Protein AF-A0A958K4T7-F1 (afdb_monomer_lite)

Structure (mmCIF, N/CA/C/O backbone):
data_AF-A0A958K4T7-F1
#
_entry.id   AF-A0A958K4T7-F1
#
loop_
_atom_site.group_PDB
_atom_site.id
_atom_site.type_symbol
_atom_site.label_atom_id
_atom_site.label_alt_id
_atom_site.label_comp_id
_atom_site.label_asym_id
_atom_site.label_entity_id
_atom_site.label_seq_id
_atom_site.pdbx_PDB_ins_code
_atom_site.Cartn_x
_atom_site.Cartn_y
_atom_site.Cartn_z
_atom_site.occupancy
_atom_site.B_iso_or_equiv
_atom_site.auth_seq_id
_atom_site.auth_comp_id
_atom_site.auth_asym_id
_atom_site.auth_atom_id
_atom_site.pdbx_PDB_model_num
ATOM 1 N N . MET A 1 1 ? -20.860 -18.020 10.434 1.00 42.97 1 MET A N 1
ATOM 2 C CA . MET A 1 1 ? -19.925 -17.128 9.705 1.00 42.97 1 MET A CA 1
ATOM 3 C C . MET A 1 1 ? -18.515 -17.290 10.283 1.00 42.97 1 MET A C 1
ATOM 5 O O . MET A 1 1 ? -18.382 -17.854 11.359 1.00 42.97 1 MET A O 1
ATOM 9 N N . LEU A 1 2 ? -17.478 -16.955 9.506 1.00 35.16 2 LEU A N 1
ATOM 10 C CA . LEU A 1 2 ? -16.071 -17.373 9.659 1.00 35.16 2 LEU A CA 1
ATOM 11 C C . LEU A 1 2 ? -15.463 -17.104 11.052 1.00 35.16 2 LEU A C 1
ATOM 13 O O . LEU A 1 2 ? -15.375 -15.958 11.478 1.00 35.16 2 LEU A O 1
ATOM 17 N N . LYS A 1 3 ? -14.928 -18.155 11.698 1.00 32.91 3 LYS A N 1
ATOM 18 C CA . LYS A 1 3 ? -13.953 -18.069 12.804 1.00 32.91 3 LYS A CA 1
ATOM 19 C C . LYS A 1 3 ? -12.702 -17.319 12.315 1.00 32.91 3 LYS A C 1
ATOM 21 O O . LYS A 1 3 ? -11.750 -17.929 11.841 1.00 32.91 3 LYS A O 1
ATOM 26 N N . SER A 1 4 ? -12.713 -15.991 12.388 1.00 36.44 4 SER A N 1
ATOM 27 C CA . SER A 1 4 ? -11.708 -15.112 11.777 1.00 36.44 4 SER A CA 1
ATOM 28 C C . SER A 1 4 ? -10.789 -14.446 12.806 1.00 36.44 4 SER A C 1
ATOM 30 O O . SER A 1 4 ? -10.127 -13.464 12.502 1.00 36.44 4 SER A O 1
ATOM 32 N N . ALA A 1 5 ? -10.639 -14.963 14.027 1.00 40.41 5 ALA A N 1
ATOM 33 C CA . ALA A 1 5 ? -9.676 -14.391 14.984 1.00 40.41 5 ALA A CA 1
ATOM 34 C C . ALA A 1 5 ? -8.199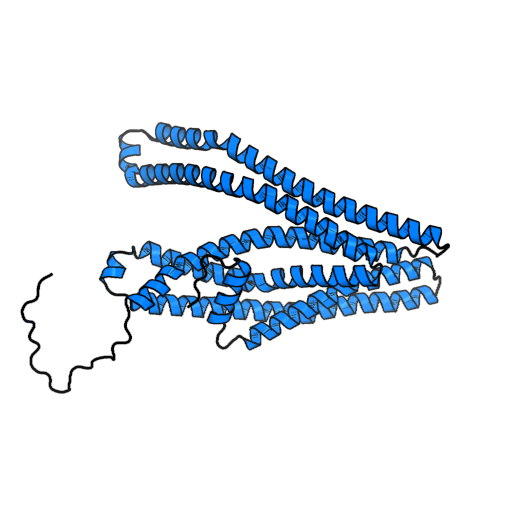 -14.448 14.499 1.00 40.41 5 ALA A C 1
ATOM 36 O O . ALA A 1 5 ? -7.327 -13.857 15.124 1.00 40.41 5 ALA A O 1
ATOM 37 N N . LYS A 1 6 ? -7.908 -15.127 13.372 1.00 49.69 6 LYS A N 1
ATOM 38 C CA . LYS A 1 6 ? -6.560 -15.287 12.787 1.00 49.69 6 LYS A CA 1
ATOM 39 C C . LYS A 1 6 ? -6.405 -14.837 11.321 1.00 49.69 6 LYS A C 1
ATOM 41 O O . LYS A 1 6 ? -5.368 -15.095 10.721 1.00 49.69 6 LYS A O 1
ATOM 46 N N . SER A 1 7 ? -7.407 -14.202 10.710 1.00 58.84 7 SER A N 1
ATOM 47 C CA . SER A 1 7 ? -7.283 -13.720 9.321 1.00 58.84 7 SER A CA 1
ATOM 48 C C . SER A 1 7 ? -6.456 -12.434 9.251 1.00 58.84 7 SER A C 1
ATOM 50 O O . SER A 1 7 ? -6.734 -11.493 9.996 1.00 58.84 7 SER A O 1
ATOM 52 N N . ASN A 1 8 ? -5.516 -12.365 8.297 1.00 83.94 8 ASN A N 1
ATOM 53 C CA . ASN A 1 8 ? -4.811 -11.138 7.901 1.00 83.94 8 ASN A CA 1
ATOM 54 C C . ASN A 1 8 ? -5.816 -9.980 7.713 1.00 83.94 8 ASN A C 1
ATOM 56 O O . ASN A 1 8 ? -6.899 -10.191 7.157 1.00 83.94 8 ASN A O 1
ATOM 60 N N . ALA A 1 9 ? -5.469 -8.777 8.187 1.00 87.81 9 ALA A N 1
ATOM 61 C CA . ALA A 1 9 ? -6.332 -7.595 8.161 1.00 87.81 9 ALA A CA 1
ATOM 62 C C . ALA A 1 9 ? -6.848 -7.256 6.753 1.00 87.81 9 ALA A C 1
ATOM 64 O O . ALA A 1 9 ? -8.035 -6.983 6.593 1.00 87.81 9 ALA A O 1
ATOM 65 N N . ILE A 1 10 ? -5.989 -7.348 5.730 1.00 89.56 10 ILE A N 1
ATOM 66 C CA . ILE A 1 10 ? -6.362 -7.069 4.334 1.00 89.56 10 ILE A CA 1
ATOM 67 C C . ILE A 1 10 ? -7.423 -8.065 3.862 1.00 89.56 10 ILE A C 1
ATOM 69 O O . ILE A 1 10 ? -8.454 -7.676 3.320 1.00 89.56 10 ILE A O 1
ATOM 73 N N . VAL A 1 11 ? -7.186 -9.357 4.107 1.00 91.69 11 VAL A N 1
ATOM 74 C CA . VAL A 1 11 ? -8.100 -10.433 3.700 1.00 91.69 11 VAL A CA 1
ATOM 75 C C . VAL A 1 11 ? -9.434 -10.288 4.425 1.00 91.69 11 VAL A C 1
ATOM 77 O O . VAL A 1 11 ? -10.488 -10.418 3.810 1.00 91.69 11 VAL A O 1
ATOM 80 N N . HIS A 1 12 ? -9.400 -9.952 5.715 1.00 92.94 12 HIS A N 1
ATOM 81 C CA . HIS A 1 12 ? -10.606 -9.738 6.500 1.00 92.94 12 HIS A CA 1
ATOM 82 C C . HIS A 1 12 ? -11.449 -8.578 5.960 1.00 92.94 12 HIS A C 1
ATOM 84 O O . HIS A 1 12 ? -12.629 -8.765 5.666 1.00 92.94 12 HIS A O 1
ATOM 90 N N . LEU A 1 13 ? -10.835 -7.411 5.755 1.00 95.25 13 LEU A N 1
ATOM 91 C CA . LEU A 1 13 ? -11.506 -6.245 5.183 1.00 95.25 13 LEU A CA 1
ATOM 92 C C . LEU A 1 13 ? -12.062 -6.540 3.786 1.00 95.25 13 LEU A C 1
ATOM 94 O O . LEU A 1 13 ? -13.204 -6.188 3.503 1.00 95.25 13 LEU A O 1
ATOM 98 N N . ALA A 1 14 ? -11.307 -7.241 2.936 1.00 94.88 14 ALA A N 1
ATOM 99 C CA . ALA A 1 14 ? -11.766 -7.631 1.605 1.00 94.88 14 ALA A CA 1
ATOM 100 C C . ALA A 1 14 ? -12.988 -8.565 1.662 1.00 94.88 14 ALA A C 1
ATOM 102 O O . ALA A 1 14 ? -13.939 -8.382 0.902 1.00 94.88 14 ALA A O 1
ATOM 103 N N . MET A 1 15 ? -13.006 -9.531 2.588 1.00 95.38 15 MET A N 1
ATOM 104 C CA . MET A 1 15 ? -14.152 -10.424 2.792 1.00 95.38 15 MET A CA 1
ATOM 105 C C . MET A 1 15 ? -15.391 -9.667 3.285 1.00 95.38 15 MET A C 1
ATOM 107 O O . MET A 1 15 ? -16.485 -9.871 2.756 1.00 95.38 15 MET A O 1
ATOM 111 N N . VAL A 1 16 ? -15.234 -8.776 4.269 1.00 95.69 16 VAL A N 1
ATOM 112 C CA . VAL A 1 16 ? -16.337 -7.951 4.790 1.00 95.69 16 VAL A CA 1
ATOM 113 C C . VAL A 1 16 ? -16.877 -7.027 3.694 1.00 95.69 16 VAL A C 1
ATOM 115 O O . VAL A 1 16 ? -18.088 -7.003 3.461 1.00 95.69 16 VAL A O 1
ATOM 118 N N . MET A 1 17 ? -15.991 -6.355 2.952 1.00 97.00 17 MET A N 1
ATOM 119 C CA . MET A 1 17 ? -16.346 -5.538 1.789 1.00 97.00 17 MET A CA 1
ATOM 120 C C . MET A 1 17 ? -17.153 -6.348 0.773 1.00 97.00 17 MET A C 1
ATOM 122 O O . MET A 1 17 ? -18.247 -5.943 0.389 1.00 97.00 17 MET A O 1
ATOM 126 N N . TRP A 1 18 ? -16.669 -7.531 0.386 1.00 97.31 18 TRP A N 1
ATOM 127 C CA . TRP A 1 18 ? -17.323 -8.385 -0.608 1.00 97.31 18 TRP A CA 1
ATOM 128 C C . TRP A 1 18 ? -18.715 -8.869 -0.180 1.00 97.31 18 TRP A C 1
ATOM 130 O O . TRP A 1 18 ? -19.622 -9.035 -1.012 1.00 97.31 18 TRP A O 1
ATOM 140 N N . ASN A 1 19 ? -18.901 -9.108 1.118 1.00 95.81 19 ASN A N 1
ATOM 141 C CA . ASN A 1 19 ? -20.187 -9.488 1.691 1.00 95.81 19 ASN A CA 1
ATOM 142 C C . ASN A 1 19 ? -21.189 -8.331 1.627 1.00 95.81 19 ASN A C 1
ATOM 144 O O . ASN A 1 19 ? -22.297 -8.521 1.120 1.00 95.81 19 ASN A O 1
ATOM 148 N N . TYR A 1 20 ? -20.789 -7.129 2.048 1.00 97.56 20 TYR A N 1
ATOM 149 C CA . TYR A 1 20 ? -21.656 -5.946 2.027 1.00 97.56 20 TYR A CA 1
ATOM 150 C C . TYR A 1 20 ? -21.804 -5.300 0.643 1.00 97.56 20 TYR A C 1
ATOM 152 O O . TYR A 1 20 ? -22.777 -4.593 0.399 1.00 97.56 20 TYR A O 1
ATOM 160 N N . ALA A 1 21 ? -20.926 -5.612 -0.311 1.00 96.94 21 ALA A N 1
ATOM 161 C CA . ALA A 1 21 ? -21.049 -5.211 -1.711 1.00 96.94 21 ALA A CA 1
ATOM 162 C C . ALA A 1 21 ? -22.086 -6.041 -2.498 1.00 96.94 21 ALA A C 1
ATOM 164 O O . ALA A 1 21 ? -22.117 -5.987 -3.732 1.00 96.94 21 ALA A O 1
ATOM 165 N N . LYS A 1 22 ? -22.939 -6.841 -1.836 1.00 93.75 22 LYS A N 1
ATOM 166 C CA . LYS A 1 22 ? -24.011 -7.608 -2.493 1.00 93.75 22 LYS A CA 1
ATOM 167 C C . LYS A 1 22 ? -24.887 -6.665 -3.336 1.00 93.75 22 LYS A C 1
ATOM 169 O O . LYS A 1 22 ? -25.346 -5.634 -2.862 1.00 93.75 22 LYS A O 1
ATOM 174 N N . GLY A 1 23 ? -25.078 -7.008 -4.611 1.00 94.06 23 GLY A N 1
ATOM 175 C CA . GLY A 1 23 ? -25.730 -6.145 -5.610 1.00 94.06 23 GLY A CA 1
ATOM 176 C C . GLY A 1 23 ? -24.773 -5.261 -6.427 1.00 94.06 23 GLY A C 1
ATOM 177 O O . GLY A 1 23 ? -25.125 -4.876 -7.534 1.00 94.06 23 GLY A O 1
ATOM 178 N N . TYR A 1 24 ? -23.542 -5.027 -5.956 1.00 95.44 24 TYR A N 1
ATOM 179 C CA . TYR A 1 24 ? -22.518 -4.198 -6.623 1.00 95.44 24 TYR A CA 1
ATOM 180 C C . TYR A 1 24 ? -21.204 -4.941 -6.906 1.00 95.44 24 TYR A C 1
ATOM 182 O O . TYR A 1 24 ? -20.248 -4.346 -7.392 1.00 95.44 24 TYR A O 1
ATOM 190 N N . ARG A 1 25 ? -21.145 -6.259 -6.672 1.00 96.44 25 ARG A N 1
ATOM 191 C CA . ARG A 1 25 ? -19.948 -7.092 -6.923 1.00 96.44 25 ARG A CA 1
ATOM 192 C C . ARG A 1 25 ? -19.423 -7.005 -8.357 1.00 96.44 25 ARG A C 1
ATOM 194 O O . ARG A 1 25 ? -18.220 -7.052 -8.567 1.00 96.44 25 ARG A O 1
ATOM 201 N N . ARG A 1 26 ? -20.307 -6.841 -9.348 1.00 97.19 26 ARG A N 1
ATOM 202 C CA . ARG A 1 26 ? -19.881 -6.613 -10.740 1.00 97.19 26 ARG A CA 1
ATOM 203 C C . ARG A 1 26 ? -19.122 -5.295 -10.875 1.00 97.19 26 ARG A C 1
ATOM 205 O O . ARG A 1 26 ? -18.058 -5.276 -11.475 1.00 97.19 26 ARG A O 1
ATOM 212 N N . THR A 1 27 ? -19.623 -4.225 -10.259 1.00 97.56 27 THR A N 1
ATOM 213 C CA . THR A 1 27 ? -18.934 -2.931 -10.200 1.00 97.56 27 THR A CA 1
ATOM 214 C C . THR A 1 27 ? -17.584 -3.046 -9.500 1.00 97.56 27 THR A C 1
ATOM 216 O O . THR A 1 27 ? -16.632 -2.429 -9.962 1.00 97.56 27 THR A O 1
ATOM 219 N N . VAL A 1 28 ? -17.484 -3.883 -8.454 1.00 97.62 28 VAL A N 1
ATOM 220 C CA . VAL A 1 28 ? -16.203 -4.192 -7.797 1.00 97.62 28 VAL A CA 1
ATOM 221 C C . VAL A 1 28 ? -15.192 -4.742 -8.793 1.00 97.62 28 VAL A C 1
ATOM 223 O O . VAL A 1 28 ? -14.114 -4.185 -8.954 1.00 97.62 28 VAL A O 1
ATOM 226 N N . VAL A 1 29 ? -15.562 -5.803 -9.511 1.00 97.69 29 VAL A N 1
ATOM 227 C CA . VAL A 1 29 ? -14.679 -6.420 -10.509 1.00 97.69 29 VAL A CA 1
ATOM 228 C C . VAL A 1 29 ? -14.298 -5.420 -11.604 1.00 97.69 29 VAL A C 1
ATOM 230 O O . VAL A 1 29 ? -13.130 -5.342 -11.968 1.00 97.69 29 VAL A O 1
ATOM 233 N N . VAL A 1 30 ? -15.250 -4.621 -12.094 1.00 98.19 30 VAL A N 1
ATOM 234 C CA . VAL A 1 30 ? -14.990 -3.622 -13.141 1.00 98.19 30 VAL A CA 1
ATOM 235 C C . VAL A 1 30 ? -13.976 -2.577 -12.681 1.00 98.19 30 VAL A C 1
ATOM 237 O O . VAL A 1 30 ? -13.002 -2.354 -13.395 1.00 98.19 30 VAL A O 1
ATOM 240 N N . TYR A 1 31 ? -14.150 -1.960 -11.506 1.00 97.81 31 TYR A N 1
ATOM 241 C CA . TYR A 1 31 ? -13.182 -0.954 -11.060 1.00 97.81 31 TYR A CA 1
ATOM 242 C C . TYR A 1 31 ? -11.811 -1.583 -10.786 1.00 97.81 31 TYR A C 1
ATOM 244 O O . TYR A 1 31 ? -10.799 -0.979 -11.112 1.00 97.81 31 TYR A O 1
ATOM 252 N N . VAL A 1 32 ? -11.749 -2.814 -10.263 1.00 97.94 32 VAL A N 1
ATOM 253 C CA . VAL A 1 32 ? -10.471 -3.514 -10.045 1.00 97.94 32 VAL A CA 1
ATOM 254 C C . VAL A 1 32 ? -9.737 -3.737 -11.369 1.00 97.94 32 VAL A C 1
ATOM 256 O O . VAL A 1 32 ? -8.542 -3.469 -11.456 1.00 97.94 32 VAL A O 1
ATOM 259 N N . LEU A 1 33 ? -10.437 -4.185 -12.414 1.00 98.31 33 LEU A N 1
ATOM 260 C CA . LEU A 1 33 ? -9.837 -4.393 -13.734 1.00 98.31 33 LEU A CA 1
ATOM 261 C C . LEU A 1 33 ? -9.360 -3.079 -14.364 1.00 98.31 33 LEU A C 1
ATOM 263 O O . LEU A 1 33 ? -8.262 -3.035 -14.914 1.00 98.31 33 LEU A O 1
ATOM 267 N N . LEU A 1 34 ? -10.147 -2.006 -14.245 1.00 98.44 34 LEU A N 1
ATOM 268 C CA . LEU A 1 34 ? -9.749 -0.674 -14.705 1.00 98.44 34 LEU A CA 1
ATOM 269 C C . LEU A 1 34 ? -8.523 -0.155 -13.940 1.00 98.44 34 LEU A C 1
ATOM 271 O O . LEU A 1 34 ? -7.596 0.360 -14.560 1.00 98.44 34 LEU A O 1
ATOM 275 N N . ALA A 1 35 ? -8.478 -0.341 -12.618 1.00 98.19 35 ALA A N 1
ATOM 276 C CA . ALA A 1 35 ? -7.335 0.024 -11.785 1.00 98.19 35 ALA A CA 1
ATOM 277 C C . ALA A 1 35 ? -6.060 -0.719 -12.204 1.00 98.19 35 ALA A C 1
ATOM 279 O O . ALA A 1 35 ? -5.022 -0.089 -12.393 1.00 98.19 35 ALA A O 1
ATOM 280 N N . ILE A 1 36 ? -6.141 -2.041 -12.389 1.00 98.50 36 ILE A N 1
ATOM 281 C CA . ILE A 1 36 ? -5.012 -2.857 -12.859 1.00 98.50 36 ILE A CA 1
ATOM 282 C C . ILE A 1 36 ? -4.554 -2.371 -14.237 1.00 98.50 36 ILE A C 1
ATOM 284 O O . ILE A 1 36 ? -3.365 -2.138 -14.432 1.00 98.50 36 ILE A O 1
ATOM 288 N N . GLY A 1 37 ? -5.489 -2.167 -15.170 1.00 98.31 37 GLY A N 1
ATOM 289 C CA . GLY A 1 37 ? -5.186 -1.671 -16.512 1.00 98.31 37 GLY A CA 1
ATOM 290 C C . GLY A 1 37 ? -4.499 -0.304 -16.501 1.00 98.31 37 GLY A C 1
ATOM 291 O O . GLY A 1 37 ? -3.525 -0.111 -17.226 1.00 98.31 37 GLY A O 1
ATOM 292 N N . ALA A 1 38 ? -4.946 0.615 -15.639 1.00 98.44 38 ALA A N 1
ATOM 293 C CA . ALA A 1 38 ? -4.307 1.914 -15.460 1.00 98.44 38 ALA A CA 1
ATOM 294 C C . ALA A 1 38 ? -2.850 1.751 -15.001 1.00 98.44 38 ALA A C 1
ATOM 296 O O . ALA A 1 38 ? -1.940 2.267 -15.641 1.00 98.44 38 ALA A O 1
ATOM 297 N N . VAL A 1 39 ? -2.603 0.968 -13.947 1.00 97.81 39 VAL A N 1
ATOM 298 C CA . VAL A 1 39 ? -1.244 0.737 -13.422 1.00 97.81 39 VAL A CA 1
ATOM 299 C C . VAL A 1 39 ? -0.349 0.070 -14.471 1.00 97.81 39 VAL A C 1
ATOM 301 O O . VAL A 1 39 ? 0.818 0.427 -14.605 1.00 97.81 39 VAL A O 1
ATOM 304 N N . CYS A 1 40 ? -0.884 -0.872 -15.252 1.00 98.12 40 CYS A N 1
ATOM 305 C CA . CYS A 1 40 ? -0.157 -1.487 -16.360 1.00 98.12 40 CYS A CA 1
ATOM 306 C C . CYS A 1 40 ? 0.213 -0.476 -17.454 1.00 98.12 40 CYS A C 1
ATOM 308 O O . CYS A 1 40 ? 1.314 -0.563 -17.990 1.00 98.12 40 CYS A O 1
ATOM 310 N N . ALA A 1 41 ? -0.662 0.486 -17.768 1.00 98.00 41 ALA A N 1
ATOM 311 C CA . ALA A 1 41 ? -0.334 1.570 -18.691 1.00 98.00 41 ALA A CA 1
ATOM 312 C C . ALA A 1 41 ? 0.804 2.445 -18.134 1.00 98.00 41 ALA A C 1
ATOM 314 O O . ALA A 1 41 ? 1.796 2.661 -18.825 1.00 98.00 41 ALA A O 1
ATOM 315 N N . ASP A 1 42 ? 0.720 2.868 -16.869 1.00 97.25 42 ASP A N 1
ATOM 316 C CA . ASP A 1 42 ? 1.766 3.671 -16.212 1.00 97.25 42 ASP A CA 1
ATOM 317 C C . ASP A 1 42 ? 3.132 2.957 -16.198 1.00 97.25 42 ASP A C 1
ATOM 319 O O . ASP A 1 42 ? 4.172 3.551 -16.492 1.00 97.25 42 ASP A O 1
ATOM 323 N N . LEU A 1 43 ? 3.134 1.637 -15.978 1.00 97.56 43 LEU A N 1
ATOM 324 C CA . LEU A 1 43 ? 4.340 0.807 -16.029 1.00 97.56 43 LEU A CA 1
ATOM 325 C C . LEU A 1 43 ? 5.016 0.773 -17.404 1.00 97.56 43 LEU A C 1
ATOM 327 O O . LEU A 1 43 ? 6.185 0.400 -17.468 1.00 97.56 43 LEU A O 1
ATOM 331 N N . CYS A 1 44 ? 4.346 1.161 -18.489 1.00 97.62 44 CYS A N 1
ATOM 332 C CA . CYS A 1 44 ? 4.957 1.252 -19.815 1.00 97.62 44 CYS A CA 1
ATOM 333 C C . CYS A 1 44 ? 5.754 2.551 -20.021 1.00 97.62 44 CYS A C 1
ATOM 335 O O . CYS A 1 44 ? 6.622 2.594 -20.895 1.00 97.62 44 CYS A O 1
ATOM 337 N N . LEU A 1 45 ? 5.507 3.606 -19.232 1.00 97.62 45 LEU A N 1
ATOM 338 C CA . LEU A 1 45 ? 6.163 4.908 -19.409 1.00 97.62 45 LEU A CA 1
ATOM 339 C C . LEU A 1 45 ? 7.700 4.846 -19.296 1.00 97.62 45 LEU A C 1
ATOM 341 O O . LEU A 1 45 ? 8.364 5.432 -20.157 1.00 97.62 45 LEU A O 1
ATOM 345 N N . PRO A 1 46 ? 8.304 4.120 -18.328 1.00 97.75 46 PRO A N 1
ATOM 346 C CA . PRO A 1 46 ? 9.758 3.977 -18.258 1.00 97.75 46 PRO A CA 1
ATOM 347 C C . PRO A 1 46 ? 10.377 3.386 -19.529 1.00 97.75 46 PRO A C 1
ATOM 349 O O . PRO A 1 46 ? 11.439 3.842 -19.939 1.00 97.75 46 PRO A O 1
ATOM 352 N N . LEU A 1 47 ? 9.703 2.434 -20.189 1.00 97.06 47 LEU A N 1
ATOM 353 C CA . LEU A 1 47 ? 10.183 1.829 -21.440 1.00 97.06 47 LEU A CA 1
ATOM 354 C C . LEU A 1 47 ? 10.196 2.837 -22.587 1.00 97.06 47 LEU A C 1
ATOM 356 O O . LEU A 1 47 ? 11.115 2.832 -23.403 1.00 97.06 47 LEU A O 1
ATOM 360 N N . VAL A 1 48 ? 9.180 3.701 -22.664 1.00 97.94 48 VAL A N 1
ATOM 361 C CA . VAL A 1 48 ? 9.109 4.745 -23.694 1.00 97.94 48 VAL A CA 1
ATOM 362 C C . VAL A 1 48 ? 10.216 5.772 -23.492 1.00 97.94 48 VAL A C 1
ATOM 364 O O . VAL A 1 48 ? 10.903 6.117 -24.453 1.00 97.94 48 VAL A O 1
ATOM 367 N N . ILE A 1 49 ? 10.444 6.204 -22.249 1.00 98.06 49 ILE A N 1
ATOM 368 C CA . ILE A 1 49 ? 11.541 7.124 -21.924 1.00 98.06 49 ILE A CA 1
ATOM 369 C C . ILE A 1 49 ? 12.896 6.463 -22.209 1.00 98.06 49 ILE A C 1
ATOM 371 O O . ILE A 1 49 ? 13.743 7.082 -22.846 1.00 98.06 49 ILE A O 1
ATOM 375 N N . GLY A 1 50 ? 13.087 5.194 -21.835 1.00 97.75 50 GLY A N 1
ATOM 376 C CA . GLY A 1 50 ? 14.299 4.444 -22.163 1.00 97.75 50 GLY A CA 1
ATOM 377 C C . GLY A 1 50 ? 14.565 4.405 -23.670 1.00 97.75 50 GLY A C 1
ATOM 378 O O . GLY A 1 50 ? 15.645 4.771 -24.129 1.00 97.75 50 GLY A O 1
ATOM 379 N N . LYS A 1 51 ? 13.553 4.074 -24.479 1.00 97.50 51 LYS A N 1
ATOM 380 C CA . LYS A 1 51 ? 13.675 4.102 -25.947 1.00 97.50 51 LYS A CA 1
ATOM 381 C C . LYS A 1 51 ? 13.988 5.494 -26.493 1.00 97.50 51 LYS A C 1
ATOM 383 O O . LYS A 1 51 ? 14.744 5.607 -27.456 1.00 97.50 51 LYS A O 1
ATOM 388 N N . LEU A 1 52 ? 13.430 6.545 -25.893 1.00 97.81 52 LEU A N 1
ATOM 389 C CA . LEU A 1 52 ? 13.711 7.926 -26.288 1.00 97.81 52 LEU A CA 1
ATOM 390 C C . LEU A 1 52 ? 15.171 8.287 -26.008 1.00 97.81 52 LEU A C 1
ATOM 392 O O . LEU A 1 52 ? 15.833 8.867 -26.863 1.00 97.81 52 LEU A O 1
ATOM 396 N N . MET A 1 53 ? 15.698 7.882 -24.854 1.00 97.88 53 MET A N 1
ATOM 397 C CA . MET A 1 53 ? 17.103 8.083 -24.495 1.00 97.88 53 MET A CA 1
ATOM 398 C C . MET A 1 53 ? 18.038 7.339 -25.456 1.00 97.88 53 MET A C 1
ATOM 400 O O . MET A 1 53 ? 19.019 7.920 -25.918 1.00 97.88 53 MET A O 1
ATOM 404 N N . ASN A 1 54 ? 17.696 6.107 -25.844 1.00 97.00 54 ASN A N 1
ATOM 405 C CA . ASN A 1 54 ? 18.454 5.349 -26.846 1.00 97.00 54 ASN A CA 1
ATOM 406 C C . ASN A 1 54 ? 18.433 6.022 -28.226 1.00 97.00 54 ASN A C 1
ATOM 408 O O . ASN A 1 54 ? 19.463 6.079 -28.902 1.00 97.00 54 ASN A O 1
ATOM 412 N N . ALA A 1 55 ? 17.284 6.569 -28.640 1.00 96.56 55 ALA A N 1
ATOM 413 C CA . ALA A 1 55 ? 17.166 7.315 -29.891 1.00 96.56 55 ALA A CA 1
ATOM 414 C C . ALA A 1 55 ? 18.055 8.567 -29.873 1.00 96.56 55 ALA A C 1
ATOM 416 O O . ALA A 1 55 ? 18.804 8.799 -30.817 1.00 96.56 55 ALA A O 1
ATOM 417 N N . VAL A 1 56 ? 18.041 9.334 -28.777 1.00 96.44 56 VAL A N 1
ATOM 418 C CA . VAL A 1 56 ? 18.909 10.511 -28.599 1.00 96.44 56 VAL A CA 1
ATOM 419 C C . VAL A 1 56 ? 20.390 10.126 -28.620 1.00 96.44 56 VAL A C 1
ATOM 421 O O . VAL A 1 56 ? 21.204 10.843 -29.200 1.00 96.44 56 VAL A O 1
ATOM 424 N N . GLN A 1 57 ? 20.759 8.984 -28.036 1.00 96.31 57 GLN A N 1
ATOM 425 C CA . GLN A 1 57 ? 22.139 8.500 -28.046 1.00 96.31 57 GLN A CA 1
ATOM 426 C C . GLN A 1 57 ? 22.609 8.158 -29.470 1.00 96.31 57 GLN A C 1
ATOM 428 O O . GLN A 1 57 ? 23.671 8.629 -29.886 1.00 96.31 57 GLN A O 1
ATOM 433 N N . SER A 1 58 ? 21.807 7.405 -30.228 1.00 95.44 58 SER A N 1
ATOM 434 C CA . SER A 1 58 ? 22.219 6.752 -31.483 1.00 95.44 58 SER A CA 1
ATOM 435 C C . SER A 1 58 ? 21.862 7.498 -32.777 1.00 95.44 58 SER A C 1
ATOM 437 O O . SER A 1 58 ? 22.555 7.330 -33.777 1.00 95.44 58 SER A O 1
ATOM 439 N N . LEU A 1 59 ? 20.821 8.337 -32.787 1.00 96.56 59 LEU A N 1
ATOM 440 C CA . LEU A 1 59 ? 20.305 8.987 -33.998 1.00 96.56 59 LEU A CA 1
ATOM 441 C C . LEU A 1 59 ? 20.588 10.489 -34.028 1.00 96.56 59 LEU A C 1
ATOM 443 O O . LEU A 1 59 ? 20.751 11.136 -32.994 1.00 96.56 59 LEU A O 1
ATOM 447 N N . ARG A 1 60 ? 20.610 11.078 -35.228 1.00 97.25 60 ARG A N 1
ATOM 448 C CA . ARG A 1 60 ? 20.782 12.524 -35.456 1.00 97.25 60 ARG A CA 1
ATOM 449 C C . ARG A 1 60 ? 19.829 13.014 -36.554 1.00 97.25 60 ARG A C 1
ATOM 451 O O . ARG A 1 60 ? 19.314 12.214 -37.332 1.00 97.25 60 ARG A O 1
ATOM 458 N N . GLY A 1 61 ? 19.608 14.329 -36.619 1.00 96.44 61 GLY A N 1
ATOM 459 C CA . GLY A 1 61 ? 18.829 14.973 -37.684 1.00 96.44 61 GLY A CA 1
ATOM 460 C C . GLY A 1 61 ? 17.363 14.527 -37.747 1.00 96.44 61 GLY A C 1
ATOM 461 O O . GLY A 1 61 ? 16.724 14.301 -36.719 1.00 96.44 61 GLY A O 1
ATOM 462 N N . GLU A 1 62 ? 16.829 14.400 -38.961 1.00 97.12 62 GLU A N 1
ATOM 463 C CA . GLU A 1 62 ? 15.419 14.074 -39.217 1.00 97.12 62 GLU A CA 1
ATOM 464 C C . GLU A 1 62 ? 14.996 12.707 -38.654 1.00 97.12 62 GLU A C 1
ATOM 466 O O . GLU A 1 62 ? 13.901 12.578 -38.102 1.00 97.12 62 GLU A O 1
ATOM 471 N N . ALA A 1 63 ? 15.879 11.703 -38.710 1.00 96.88 63 ALA A N 1
ATOM 472 C CA . ALA A 1 63 ? 15.613 10.374 -38.157 1.00 96.88 63 ALA A CA 1
ATOM 473 C C . ALA A 1 63 ? 15.362 10.428 -36.640 1.00 96.88 63 ALA A C 1
ATOM 475 O O . ALA A 1 63 ? 14.407 9.828 -36.142 1.00 96.88 63 ALA A O 1
ATOM 476 N N . LEU A 1 64 ? 16.171 11.211 -35.914 1.00 97.69 64 LEU A N 1
ATOM 477 C CA . LEU A 1 64 ? 15.965 11.455 -34.487 1.00 97.69 64 LEU A CA 1
ATOM 478 C C . LEU A 1 64 ? 14.633 12.168 -34.236 1.00 97.69 64 LEU A C 1
ATOM 480 O O . LEU A 1 64 ? 13.862 11.716 -33.396 1.00 97.69 64 LEU A O 1
ATOM 484 N N . MET A 1 65 ? 14.356 13.264 -34.951 1.00 98.06 65 MET A N 1
ATOM 485 C CA . MET A 1 65 ? 13.127 14.042 -34.747 1.00 98.06 65 MET A CA 1
ATOM 486 C C . MET A 1 65 ? 11.872 13.200 -35.003 1.00 98.06 65 MET A C 1
ATOM 488 O O . MET A 1 65 ? 10.921 13.263 -34.227 1.00 98.06 65 MET A O 1
ATOM 492 N N . THR A 1 66 ? 11.896 12.355 -36.035 1.00 98.00 66 THR A N 1
ATOM 493 C CA . THR A 1 66 ? 10.781 11.466 -36.381 1.00 98.00 66 THR A CA 1
ATOM 494 C C . THR A 1 66 ? 10.538 10.423 -35.291 1.00 98.00 66 THR A C 1
ATOM 496 O O . THR A 1 66 ? 9.412 10.274 -34.816 1.00 98.00 66 THR A O 1
ATOM 499 N N . GLN A 1 67 ? 11.580 9.714 -34.843 1.00 97.56 67 GLN A N 1
ATOM 500 C CA . GLN A 1 67 ? 11.423 8.713 -33.786 1.00 97.56 67 GLN A CA 1
ATOM 501 C C . GLN A 1 67 ? 11.048 9.351 -32.442 1.00 97.56 67 GLN A C 1
ATOM 503 O O . GLN A 1 67 ? 10.187 8.828 -31.733 1.00 97.56 67 GLN A O 1
ATOM 508 N N . ALA A 1 68 ? 11.650 10.493 -32.104 1.00 97.75 68 ALA A N 1
ATOM 509 C CA . ALA A 1 68 ? 11.319 11.241 -30.898 1.00 97.75 68 ALA A CA 1
ATOM 510 C C . ALA A 1 68 ? 9.853 11.693 -30.904 1.00 97.75 68 ALA A C 1
ATOM 512 O O . ALA A 1 68 ? 9.177 11.536 -29.892 1.00 97.75 68 ALA A O 1
ATOM 513 N N . PHE A 1 69 ? 9.331 12.171 -32.040 1.00 98.19 69 PHE A N 1
ATOM 514 C CA . PHE A 1 69 ? 7.923 12.547 -32.174 1.00 98.19 69 PHE A CA 1
ATOM 515 C C . PHE A 1 69 ? 6.985 11.384 -31.830 1.00 98.19 69 PHE A C 1
ATOM 517 O O . PHE A 1 69 ? 6.104 11.538 -30.984 1.00 98.19 69 PHE A O 1
ATOM 524 N N . TRP A 1 70 ? 7.204 10.201 -32.414 1.00 98.44 70 TRP A N 1
ATOM 525 C CA . TRP A 1 70 ? 6.366 9.029 -32.140 1.00 98.44 70 TRP A CA 1
ATOM 526 C C . TRP A 1 70 ? 6.480 8.533 -30.696 1.00 98.44 70 TRP A C 1
ATOM 528 O O . TRP A 1 70 ? 5.478 8.121 -30.117 1.00 98.44 70 TRP A O 1
ATOM 538 N N . LEU A 1 71 ? 7.667 8.599 -30.087 1.00 98.25 71 LEU A N 1
ATOM 539 C CA . LEU A 1 71 ? 7.856 8.225 -28.682 1.00 98.25 71 LEU A CA 1
ATOM 540 C C . LEU A 1 71 ? 7.210 9.233 -27.724 1.00 98.25 71 LEU A C 1
ATOM 542 O O . LEU A 1 71 ? 6.570 8.823 -26.759 1.00 98.25 71 LEU A O 1
ATOM 546 N N . CYS A 1 72 ? 7.301 10.533 -28.006 1.00 98.12 72 CYS A N 1
ATOM 547 C CA . CYS A 1 72 ? 6.588 11.566 -27.253 1.00 98.12 72 CYS A CA 1
ATOM 548 C C . CYS A 1 72 ? 5.069 11.410 -27.393 1.00 98.12 72 CYS A C 1
ATOM 550 O O . CYS A 1 72 ? 4.345 11.497 -26.402 1.00 98.12 72 CYS A O 1
ATOM 552 N N . LEU A 1 73 ? 4.577 11.114 -28.600 1.00 98.38 73 LEU A N 1
ATOM 553 C CA . LEU A 1 73 ? 3.163 10.833 -28.828 1.00 98.38 73 LEU A CA 1
ATOM 554 C C . LEU A 1 73 ? 2.715 9.573 -28.074 1.00 98.38 73 LEU A C 1
ATOM 556 O O . LEU A 1 73 ? 1.656 9.583 -27.451 1.00 98.38 73 LEU A O 1
ATOM 560 N N . ALA A 1 74 ? 3.530 8.515 -28.069 1.00 98.44 74 ALA A N 1
ATOM 561 C CA . ALA A 1 74 ? 3.267 7.310 -27.288 1.00 98.44 74 ALA A CA 1
ATOM 562 C C . ALA A 1 74 ? 3.251 7.597 -25.779 1.00 98.44 74 ALA A C 1
ATOM 564 O O . ALA A 1 74 ? 2.370 7.103 -25.083 1.00 98.44 74 ALA A O 1
ATOM 565 N N . TYR A 1 75 ? 4.170 8.426 -25.274 1.00 98.25 75 TYR A N 1
ATOM 566 C CA . TYR A 1 75 ? 4.203 8.843 -23.870 1.00 98.25 75 TYR A CA 1
ATOM 567 C C . TYR A 1 75 ? 2.902 9.548 -23.463 1.00 98.25 75 TYR A C 1
ATOM 569 O O . TYR A 1 75 ? 2.258 9.152 -22.491 1.00 98.25 75 TYR A O 1
ATOM 577 N N . VAL A 1 76 ? 2.466 10.539 -24.251 1.00 98.31 76 VAL A N 1
ATOM 578 C CA . VAL A 1 76 ? 1.196 11.248 -24.021 1.00 98.31 76 VAL A CA 1
ATOM 579 C C . VAL A 1 76 ? 0.006 10.295 -24.147 1.00 98.31 76 VAL A C 1
ATOM 581 O O . VAL A 1 76 ? -0.891 10.321 -23.307 1.00 98.31 76 VAL A O 1
ATOM 584 N N . GLY A 1 77 ? 0.006 9.420 -25.155 1.00 98.56 77 GLY A N 1
ATOM 585 C CA . GLY A 1 77 ? -1.052 8.436 -25.376 1.00 98.56 77 GLY A CA 1
ATOM 586 C C . GLY A 1 77 ? -1.203 7.452 -24.214 1.00 98.56 77 GLY A C 1
ATOM 587 O O . GLY A 1 77 ? -2.318 7.208 -23.764 1.00 98.56 77 GLY A O 1
ATOM 588 N N . ILE A 1 78 ? -0.097 6.935 -23.675 1.00 98.50 78 ILE A N 1
ATOM 589 C CA . ILE A 1 78 ? -0.103 6.046 -22.505 1.00 98.50 78 ILE A CA 1
ATOM 590 C C . ILE A 1 78 ? -0.610 6.786 -21.264 1.00 98.50 78 ILE A C 1
ATOM 592 O O . ILE A 1 78 ? -1.457 6.250 -20.550 1.00 98.50 78 ILE A O 1
ATOM 596 N N . GLY A 1 79 ? -0.150 8.020 -21.030 1.00 98.06 79 GLY A N 1
ATOM 597 C CA . GLY A 1 79 ? -0.657 8.854 -19.937 1.00 98.06 79 GLY A CA 1
ATOM 598 C C . GLY A 1 79 ? -2.164 9.104 -20.055 1.00 98.06 79 GLY A C 1
ATOM 599 O O . GLY A 1 79 ? -2.900 8.994 -19.079 1.00 98.06 79 GLY A O 1
ATOM 600 N N . PHE A 1 80 ? -2.661 9.342 -21.269 1.00 98.38 80 PHE A N 1
ATOM 601 C CA . PHE A 1 80 ? -4.093 9.482 -21.515 1.00 98.38 80 PHE A CA 1
ATOM 602 C C . PHE A 1 80 ? -4.865 8.180 -21.248 1.00 98.38 80 PHE A C 1
ATOM 604 O O . PHE A 1 80 ? -5.922 8.213 -20.619 1.00 98.38 80 PHE A O 1
ATOM 611 N N . VAL A 1 81 ? -4.333 7.022 -21.660 1.00 98.62 81 VAL A N 1
ATOM 612 C CA . VAL A 1 81 ? -4.920 5.708 -21.341 1.00 98.62 81 VAL A CA 1
ATOM 613 C C . VAL A 1 81 ? -4.975 5.486 -19.830 1.00 98.62 81 VAL A C 1
ATOM 615 O O . VAL A 1 81 ? -6.009 5.045 -19.327 1.00 98.62 81 VAL A O 1
ATOM 618 N N . PHE A 1 82 ? -3.912 5.834 -19.096 1.00 98.31 82 PHE A N 1
ATOM 619 C CA . PHE A 1 82 ? -3.918 5.800 -17.634 1.00 98.31 82 PHE A CA 1
ATOM 620 C C . PHE A 1 82 ? -5.086 6.619 -17.078 1.00 98.31 82 PHE A C 1
ATOM 622 O O . PHE A 1 82 ? -5.888 6.082 -16.321 1.00 98.31 82 PHE A O 1
ATOM 629 N N . GLU A 1 83 ? -5.241 7.877 -17.495 1.00 98.06 83 GLU A N 1
ATOM 630 C CA . GLU A 1 83 ? -6.302 8.766 -17.005 1.00 98.06 83 GLU A CA 1
ATOM 631 C C . GLU A 1 83 ? -7.712 8.233 -17.317 1.00 98.06 83 GLU A C 1
ATOM 633 O O . GLU A 1 83 ? -8.592 8.244 -16.450 1.00 98.06 83 GLU A O 1
ATOM 638 N N . VAL A 1 84 ? -7.926 7.720 -18.535 1.00 98.44 84 VAL A N 1
ATOM 639 C CA . VAL A 1 84 ? -9.211 7.154 -18.981 1.00 98.44 84 VAL A CA 1
ATOM 640 C C . VAL A 1 84 ? -9.587 5.893 -18.205 1.00 98.44 84 VAL A C 1
ATOM 642 O O . VAL A 1 84 ? -10.772 5.651 -17.988 1.00 98.44 84 VAL A O 1
ATOM 645 N N . LEU A 1 85 ? -8.619 5.094 -17.757 1.00 98.38 85 LEU A N 1
ATOM 646 C CA . LEU A 1 85 ? -8.879 3.907 -16.940 1.00 98.38 85 LEU A CA 1
ATOM 647 C C . LEU A 1 85 ? -8.985 4.256 -15.447 1.00 98.38 85 LEU A C 1
ATOM 649 O O . LEU A 1 85 ? -9.891 3.790 -14.749 1.00 98.38 85 LEU A O 1
ATOM 653 N N . HIS A 1 86 ? -8.095 5.118 -14.960 1.00 97.69 86 HIS A N 1
ATOM 654 C CA . HIS A 1 86 ? -7.978 5.482 -13.554 1.00 97.69 86 HIS A CA 1
ATOM 655 C C . HIS A 1 86 ? -9.183 6.287 -13.057 1.00 97.69 86 HIS A C 1
ATOM 657 O O . HIS A 1 86 ? -9.767 5.939 -12.028 1.00 97.69 86 HIS A O 1
ATOM 663 N N . ARG A 1 87 ? -9.608 7.336 -13.780 1.00 97.38 87 ARG A N 1
ATOM 664 C CA . ARG A 1 87 ? -10.692 8.217 -13.303 1.00 97.38 87 ARG A CA 1
ATOM 665 C C . ARG A 1 87 ? -12.021 7.473 -13.131 1.00 97.38 87 ARG A C 1
ATOM 667 O O . ARG A 1 87 ? -12.601 7.574 -12.047 1.00 97.38 87 ARG A O 1
ATOM 674 N N . PRO A 1 88 ? -12.513 6.684 -14.110 1.00 98.12 88 PRO A N 1
ATOM 675 C CA . PRO A 1 88 ? -13.732 5.903 -13.922 1.00 98.12 88 PRO A CA 1
ATOM 676 C C . PRO A 1 88 ? -13.572 4.838 -12.840 1.00 98.12 88 PRO A C 1
ATOM 678 O O . PRO A 1 88 ? -14.488 4.669 -12.038 1.00 98.12 88 PRO A O 1
ATOM 681 N N . SER A 1 89 ? -12.409 4.174 -12.757 1.00 98.12 89 SER A N 1
ATOM 682 C CA . SER A 1 89 ? -12.114 3.246 -11.658 1.00 98.12 89 SER A CA 1
ATOM 683 C C . SER A 1 89 ? -12.343 3.912 -10.302 1.00 98.12 89 SER A C 1
ATOM 685 O O . SER A 1 89 ? -13.051 3.365 -9.456 1.00 98.12 89 SER A O 1
ATOM 687 N N . ARG A 1 90 ? -11.802 5.120 -10.107 1.00 97.69 90 ARG A N 1
ATOM 688 C CA . ARG A 1 90 ? -11.911 5.849 -8.842 1.00 97.69 90 ARG A CA 1
ATOM 689 C C . ARG A 1 90 ? -13.351 6.236 -8.506 1.00 97.69 90 ARG A C 1
ATOM 691 O O . ARG A 1 90 ? -13.778 6.084 -7.364 1.00 97.69 90 ARG A O 1
ATOM 698 N N . ILE A 1 91 ? -14.122 6.692 -9.494 1.00 98.00 91 ILE A N 1
ATOM 699 C CA . ILE A 1 91 ? -15.540 7.045 -9.308 1.00 98.00 91 ILE A CA 1
ATOM 700 C C . ILE A 1 91 ? -16.356 5.810 -8.898 1.00 98.00 91 ILE A C 1
ATOM 702 O O . ILE A 1 91 ? -17.159 5.872 -7.963 1.00 98.00 91 ILE A O 1
ATOM 706 N N . LEU A 1 92 ? -16.143 4.678 -9.577 1.00 98.19 92 LEU A N 1
ATOM 707 C CA . LEU A 1 92 ? -16.828 3.423 -9.269 1.00 98.19 92 LEU A CA 1
ATOM 708 C C . LEU A 1 92 ? -16.459 2.901 -7.875 1.00 98.19 92 LEU A C 1
ATOM 710 O O . LEU A 1 92 ? -17.346 2.469 -7.141 1.00 98.19 92 LEU A O 1
ATOM 714 N N . GLU A 1 93 ? -15.184 2.973 -7.498 1.00 98.19 93 GLU A N 1
ATOM 715 C CA . GLU A 1 93 ? -14.683 2.569 -6.184 1.00 98.19 93 GLU A CA 1
ATOM 716 C C . GLU A 1 93 ? -15.337 3.364 -5.046 1.00 98.19 93 GLU A C 1
ATOM 718 O O . GLU A 1 93 ? -15.899 2.767 -4.127 1.00 98.19 93 GLU A O 1
ATOM 723 N N . VAL A 1 94 ? -15.341 4.699 -5.129 1.00 97.88 94 VAL A N 1
ATOM 724 C CA . VAL A 1 94 ? -15.988 5.565 -4.125 1.00 97.88 94 VAL A CA 1
ATOM 725 C C . VAL A 1 94 ? -17.490 5.276 -4.051 1.00 97.88 94 VAL A C 1
ATOM 727 O O . VAL A 1 94 ? -18.066 5.158 -2.965 1.00 97.88 94 VAL A O 1
ATOM 730 N N . GLY A 1 95 ? -18.134 5.075 -5.205 1.00 98.12 95 GLY A N 1
ATOM 731 C CA . GLY A 1 95 ? -19.535 4.668 -5.270 1.00 98.12 95 GLY A CA 1
ATOM 732 C C . GLY A 1 95 ? -19.802 3.330 -4.570 1.00 98.12 95 GLY A C 1
ATOM 733 O O . GLY A 1 95 ? -20.788 3.203 -3.843 1.00 98.12 95 GLY A O 1
ATOM 734 N N . VAL A 1 96 ? -18.930 2.334 -4.749 1.00 98.25 96 VAL A N 1
ATOM 735 C CA . VAL A 1 96 ? -19.010 1.045 -4.045 1.00 98.25 96 VAL A CA 1
ATOM 736 C C . VAL A 1 96 ? -18.794 1.234 -2.547 1.00 98.25 96 VAL A C 1
ATOM 738 O O . VAL A 1 96 ? -19.585 0.708 -1.766 1.00 98.25 96 VAL A O 1
ATOM 741 N N . ALA A 1 97 ? -17.788 2.002 -2.134 1.00 98.31 97 ALA A N 1
ATOM 742 C CA . ALA A 1 97 ? -17.481 2.231 -0.727 1.00 98.31 97 ALA A CA 1
ATOM 743 C C . ALA A 1 97 ? -18.654 2.857 0.033 1.00 98.31 97 ALA A C 1
ATOM 745 O O . ALA A 1 97 ? -19.017 2.390 1.115 1.00 98.31 97 ALA A O 1
ATOM 746 N N . PHE A 1 98 ? -19.318 3.850 -0.567 1.00 98.12 98 PHE A N 1
ATOM 747 C CA . PHE A 1 98 ? -20.537 4.430 -0.008 1.00 98.12 98 PHE A CA 1
ATOM 748 C C . PHE A 1 98 ? -21.644 3.381 0.173 1.00 98.12 98 PHE A C 1
ATOM 750 O O . PHE A 1 98 ? -22.298 3.324 1.217 1.00 98.12 98 PHE A O 1
ATOM 757 N N . ARG A 1 99 ? -21.859 2.519 -0.828 1.00 98.06 99 ARG A N 1
ATOM 758 C CA . ARG A 1 99 ? -22.899 1.480 -0.769 1.00 98.06 99 ARG A CA 1
ATOM 759 C C . ARG A 1 99 ? -22.569 0.386 0.245 1.00 98.06 99 ARG A C 1
ATOM 761 O O . ARG A 1 99 ? -23.475 -0.049 0.949 1.00 98.06 99 ARG A O 1
ATOM 768 N N . VAL A 1 100 ? -21.300 -0.002 0.364 1.00 98.25 100 VAL A N 1
ATOM 769 C CA . VAL A 1 100 ? -20.799 -0.926 1.393 1.00 98.25 100 VAL A CA 1
ATOM 770 C C . VAL A 1 100 ? -21.034 -0.345 2.785 1.00 98.25 100 VAL A C 1
ATOM 772 O O . VAL A 1 100 ? -21.629 -1.021 3.623 1.00 98.25 100 VAL A O 1
ATOM 775 N N . LYS A 1 101 ? -20.664 0.925 3.013 1.00 98.06 101 LYS A N 1
ATOM 776 C CA . LYS A 1 101 ? -20.941 1.634 4.271 1.00 98.06 101 LYS A CA 1
ATOM 777 C C . LYS A 1 101 ? -22.429 1.608 4.601 1.00 98.06 101 LYS A C 1
ATOM 779 O O . LYS A 1 101 ? -22.803 1.179 5.688 1.00 98.06 101 LYS A O 1
ATOM 784 N N . LYS A 1 102 ? -23.277 2.034 3.657 1.00 98.06 102 LYS A N 1
ATOM 785 C CA . LYS A 1 102 ? -24.736 2.062 3.831 1.00 98.06 102 LYS A CA 1
ATOM 786 C C . LYS A 1 102 ? -25.280 0.676 4.179 1.00 98.06 102 LYS A C 1
ATOM 788 O O . LYS A 1 102 ? -26.056 0.551 5.120 1.00 98.06 102 LYS A O 1
ATOM 793 N N . ALA A 1 103 ? -24.869 -0.358 3.444 1.00 98.06 103 ALA A N 1
ATOM 794 C CA . ALA A 1 103 ? -25.326 -1.726 3.661 1.00 98.06 103 ALA A CA 1
ATOM 795 C C . ALA A 1 103 ? -24.922 -2.253 5.045 1.00 98.06 103 ALA A C 1
ATOM 797 O O . ALA A 1 103 ? -25.767 -2.796 5.753 1.00 98.06 103 ALA A O 1
ATOM 798 N N . MET A 1 104 ? -23.668 -2.040 5.452 1.00 98.00 104 MET A N 1
ATOM 799 C CA . MET A 1 104 ? -23.174 -2.424 6.776 1.00 98.00 104 MET A CA 1
ATOM 800 C C . MET A 1 104 ? -23.892 -1.666 7.893 1.00 98.00 104 MET A C 1
ATOM 802 O O . MET A 1 104 ? -24.318 -2.271 8.871 1.00 98.00 104 MET A O 1
ATOM 806 N N . GLN A 1 105 ? -24.092 -0.358 7.731 1.00 97.56 105 GLN A N 1
ATOM 807 C CA . GLN A 1 105 ? -24.788 0.469 8.713 1.00 97.56 105 GLN A CA 1
ATOM 808 C C . GLN A 1 105 ? -26.250 0.038 8.888 1.00 97.56 105 GLN A C 1
ATOM 810 O O . GLN A 1 105 ? -26.710 -0.113 10.017 1.00 97.56 105 GLN A O 1
ATOM 815 N N . SER A 1 106 ? -26.976 -0.210 7.793 1.00 97.44 106 SER A N 1
ATOM 816 C CA . SER A 1 106 ? -28.358 -0.701 7.853 1.00 97.44 106 SER A CA 1
ATOM 817 C C . SER A 1 106 ? -28.464 -2.112 8.438 1.00 97.44 106 SER A C 1
ATOM 819 O O . SER A 1 106 ? -29.423 -2.405 9.149 1.00 97.44 106 SER A O 1
ATOM 821 N N . ASP A 1 107 ? -27.502 -2.991 8.148 1.00 97.25 107 ASP A N 1
ATOM 822 C CA . ASP A 1 107 ? -27.462 -4.347 8.699 1.00 97.25 107 ASP A CA 1
ATOM 823 C C . ASP A 1 107 ? -27.224 -4.346 10.211 1.00 97.25 107 ASP A C 1
ATOM 825 O O . ASP A 1 107 ? -27.999 -4.951 10.953 1.00 97.25 107 ASP A O 1
ATOM 829 N N . LEU A 1 108 ? -26.208 -3.611 10.668 1.00 96.75 108 LEU A N 1
ATOM 830 C CA . LEU A 1 108 ? -25.898 -3.468 12.089 1.00 96.75 108 LEU A CA 1
ATOM 831 C C . LEU A 1 108 ? -27.054 -2.819 12.844 1.00 96.75 108 LEU A C 1
ATOM 833 O O . LEU A 1 108 ? -27.449 -3.333 13.884 1.00 96.75 108 LEU A O 1
ATOM 837 N N . PHE A 1 109 ? -27.650 -1.754 12.299 1.00 95.94 109 PHE A N 1
ATOM 838 C CA . PHE A 1 109 ? -28.821 -1.126 12.906 1.00 95.94 109 PHE A CA 1
ATOM 839 C C . PHE A 1 109 ? -29.970 -2.126 13.073 1.00 95.94 109 PHE A C 1
ATOM 841 O O . PHE A 1 109 ? -30.476 -2.291 14.179 1.00 95.94 109 PHE A O 1
ATOM 848 N N . ARG A 1 110 ? -30.318 -2.870 12.012 1.00 95.81 110 ARG A N 1
ATOM 849 C CA . ARG A 1 110 ? -31.373 -3.895 12.064 1.00 95.81 110 ARG A CA 1
ATOM 850 C C . ARG A 1 110 ? -31.093 -4.954 13.133 1.00 95.81 110 ARG A C 1
ATOM 852 O O . ARG A 1 110 ? -32.014 -5.353 13.844 1.00 95.81 110 ARG A O 1
ATOM 859 N N . LYS A 1 111 ? -29.845 -5.416 13.242 1.00 95.44 111 LYS A N 1
ATOM 860 C CA . LYS A 1 111 ? -29.436 -6.406 14.249 1.00 95.44 111 LYS A CA 1
ATOM 861 C C . LYS A 1 111 ? -29.560 -5.846 15.658 1.00 95.44 111 LYS A C 1
ATOM 863 O O . LYS A 1 111 ? -30.218 -6.465 16.486 1.00 95.44 111 LYS A O 1
ATOM 868 N N . VAL A 1 112 ? -29.012 -4.654 15.901 1.00 94.81 112 VAL A N 1
ATOM 869 C CA . VAL A 1 112 ? -29.093 -3.979 17.203 1.00 94.81 112 VAL A CA 1
ATOM 870 C C . VAL A 1 112 ? -30.546 -3.788 17.629 1.00 94.81 112 VAL A C 1
ATOM 872 O O . VAL A 1 112 ? -30.879 -4.114 18.759 1.00 94.81 112 VAL A O 1
ATOM 875 N N . THR A 1 113 ? -31.443 -3.363 16.735 1.00 93.25 113 THR A N 1
ATOM 876 C CA . THR A 1 113 ? -32.863 -3.137 17.078 1.00 93.25 113 THR A CA 1
ATOM 877 C C . THR A 1 113 ? -33.661 -4.405 17.382 1.00 93.25 113 THR A C 1
ATOM 879 O O . THR A 1 113 ? -34.743 -4.318 17.949 1.00 93.25 113 THR A O 1
ATOM 882 N N . LYS A 1 114 ? -33.156 -5.579 16.994 1.00 93.19 114 LYS A N 1
ATOM 883 C CA . LYS A 1 114 ? -33.798 -6.875 17.251 1.00 93.19 114 LYS A CA 1
ATOM 884 C C . LYS A 1 114 ? -33.229 -7.592 18.478 1.00 93.19 114 LYS A C 1
ATOM 886 O O . LYS A 1 114 ? -33.764 -8.622 18.874 1.00 93.19 114 LYS A O 1
ATOM 891 N N . LEU A 1 115 ? -32.142 -7.086 19.065 1.00 93.56 115 LEU A N 1
ATOM 892 C CA . LEU A 1 115 ? -31.528 -7.703 20.239 1.00 93.56 115 LEU A CA 1
ATOM 893 C C . LEU A 1 115 ? -32.397 -7.498 21.495 1.00 93.56 115 LEU A C 1
ATOM 895 O O . LEU A 1 115 ? -32.904 -6.390 21.693 1.00 93.56 115 LEU A O 1
ATOM 899 N N . PRO A 1 116 ? -32.537 -8.519 22.371 1.00 92.12 116 PRO A N 1
ATOM 900 C CA . PRO A 1 116 ? -33.398 -8.448 23.553 1.00 92.12 116 PRO A CA 1
ATOM 901 C C . PRO A 1 116 ? -33.037 -7.315 24.519 1.00 92.12 116 PRO A C 1
ATOM 903 O O . PRO A 1 116 ? -31.868 -6.960 24.670 1.00 92.12 116 PRO A O 1
ATOM 906 N N . MET A 1 117 ? -34.023 -6.834 25.287 1.00 90.69 117 MET A N 1
ATOM 907 C CA . MET A 1 117 ? -33.840 -5.758 26.278 1.00 90.69 117 MET A CA 1
ATOM 908 C C . MET A 1 117 ? -32.725 -6.032 27.295 1.00 90.69 117 MET A C 1
ATOM 910 O O . MET A 1 117 ? -32.040 -5.103 27.717 1.00 90.69 117 MET A O 1
ATOM 914 N N . ARG A 1 118 ? -32.500 -7.300 27.667 1.00 90.88 118 ARG A N 1
ATOM 915 C CA . ARG A 1 118 ? -31.378 -7.676 28.538 1.00 90.88 118 ARG A CA 1
ATOM 916 C C . ARG A 1 118 ? -30.033 -7.305 27.910 1.00 90.88 118 ARG A C 1
ATOM 918 O O . ARG A 1 118 ? -29.221 -6.678 28.574 1.00 90.88 118 ARG A O 1
ATOM 925 N N . TRP A 1 119 ? -29.835 -7.612 26.628 1.00 93.25 119 TRP A N 1
ATOM 926 C CA . TRP A 1 119 ? -28.619 -7.238 25.908 1.00 93.25 119 TRP A CA 1
ATOM 927 C C . TRP A 1 119 ? -28.469 -5.714 25.824 1.00 93.25 119 TRP A C 1
ATOM 929 O O . TRP A 1 119 ? -27.378 -5.208 26.054 1.00 93.25 119 TRP A O 1
ATOM 939 N N . GLN A 1 120 ? -29.562 -4.980 25.579 1.00 91.75 120 GLN A N 1
ATOM 940 C CA . GLN A 1 120 ? -29.542 -3.507 25.549 1.00 91.75 120 GLN A CA 1
ATOM 941 C C . GLN A 1 120 ? -29.158 -2.892 26.900 1.00 91.75 120 GLN A C 1
ATOM 943 O O . GLN A 1 120 ? -28.512 -1.854 26.945 1.00 91.75 120 GLN A O 1
ATOM 948 N N . ARG A 1 121 ? -29.556 -3.516 28.015 1.00 88.38 121 ARG A N 1
ATOM 949 C CA . ARG A 1 121 ? -29.177 -3.067 29.361 1.00 88.38 121 ARG A CA 1
ATOM 950 C C . ARG A 1 121 ? -27.715 -3.379 29.678 1.00 88.38 121 ARG A C 1
ATOM 952 O O . ARG A 1 121 ? -27.055 -2.583 30.336 1.00 88.38 121 ARG A O 1
ATOM 959 N N . ASP A 1 122 ? -27.234 -4.525 29.207 1.00 89.75 122 ASP A N 1
ATOM 960 C CA . ASP A 1 122 ? -25.872 -5.001 29.455 1.00 89.75 122 ASP A CA 1
ATOM 961 C C . ASP A 1 122 ? -24.834 -4.314 28.530 1.00 89.75 122 ASP A C 1
ATOM 963 O O . ASP A 1 122 ? -23.634 -4.414 28.780 1.00 89.75 122 ASP A O 1
ATOM 967 N N . ASN A 1 123 ? -25.273 -3.590 27.488 1.00 88.69 123 ASN A N 1
ATOM 968 C CA . ASN A 1 123 ? -24.418 -2.869 26.537 1.00 88.69 123 ASN A CA 1
ATOM 969 C C . ASN A 1 123 ? -24.825 -1.389 26.443 1.00 88.69 123 ASN A C 1
ATOM 971 O O . ASN A 1 123 ? -25.904 -1.062 25.953 1.00 88.69 123 ASN A O 1
ATOM 975 N N . HIS A 1 124 ? -23.953 -0.473 26.874 1.00 83.81 124 HIS A N 1
ATOM 976 C CA . HIS A 1 124 ? -24.264 0.958 26.902 1.00 83.81 124 HIS A CA 1
ATOM 977 C C . HIS A 1 124 ? -24.561 1.511 25.496 1.00 83.81 124 HIS A C 1
ATOM 979 O O . HIS A 1 124 ? -23.758 1.365 24.572 1.00 83.81 124 HIS A O 1
ATOM 985 N N . SER A 1 125 ? -25.702 2.189 25.322 1.00 81.06 125 SER A N 1
ATOM 986 C CA . SER A 1 125 ? -26.155 2.639 23.996 1.00 81.06 125 SER A CA 1
ATOM 987 C C . SER A 1 125 ? -25.172 3.600 23.320 1.00 81.06 125 SER A C 1
ATOM 989 O O . SER A 1 125 ? -24.990 3.520 22.107 1.00 81.06 125 SER A O 1
ATOM 991 N N . GLY A 1 126 ? -24.497 4.462 24.091 1.00 83.25 126 GLY A N 1
ATOM 992 C CA . GLY A 1 126 ? -23.453 5.351 23.571 1.00 83.25 126 GLY A CA 1
ATOM 993 C C . GLY A 1 126 ? -22.271 4.592 22.961 1.00 83.25 126 GLY A C 1
ATOM 994 O O . GLY A 1 126 ? -21.819 4.944 21.871 1.00 83.25 126 GLY A O 1
ATOM 995 N N . ASP A 1 127 ? -21.843 3.501 23.600 1.00 85.81 127 ASP A N 1
ATOM 996 C CA . ASP A 1 127 ? -20.726 2.679 23.128 1.00 85.81 127 ASP A CA 1
ATOM 997 C C . ASP A 1 127 ? -21.088 1.942 21.836 1.00 85.81 127 ASP A C 1
ATOM 999 O O . ASP A 1 127 ? -20.287 1.893 20.905 1.00 85.81 127 ASP A O 1
ATOM 1003 N N . ILE A 1 128 ? -22.311 1.409 21.735 1.00 91.88 128 ILE A N 1
ATOM 1004 C CA . ILE A 1 128 ? -22.775 0.727 20.518 1.00 91.88 128 ILE A CA 1
ATOM 1005 C C . ILE A 1 128 ? -22.913 1.705 19.348 1.00 91.88 128 ILE A C 1
ATOM 1007 O O . ILE A 1 128 ? -22.457 1.399 18.243 1.00 91.88 128 ILE A O 1
ATOM 1011 N N . ILE A 1 129 ? -23.510 2.884 19.571 1.00 92.00 129 ILE A N 1
ATOM 1012 C CA . ILE A 1 129 ? -23.658 3.920 18.534 1.00 92.00 129 ILE A CA 1
ATOM 1013 C C . ILE A 1 129 ? -22.289 4.289 17.963 1.00 92.00 129 ILE A C 1
ATOM 1015 O O . ILE A 1 129 ? -22.092 4.290 16.744 1.00 92.00 129 ILE A O 1
ATOM 1019 N N . ASP A 1 130 ? -21.337 4.566 18.846 1.00 91.31 130 ASP A N 1
ATOM 1020 C CA . ASP A 1 130 ? -19.992 4.945 18.468 1.00 91.31 130 ASP A CA 1
ATOM 1021 C C . ASP A 1 130 ? -19.241 3.812 17.743 1.00 91.31 130 ASP A C 1
ATOM 1023 O O . ASP A 1 130 ? -18.637 4.048 16.692 1.00 91.31 130 ASP A O 1
ATOM 1027 N N . GLN A 1 131 ? -19.320 2.573 18.237 1.00 93.25 131 GLN A N 1
ATOM 1028 C CA . GLN A 1 131 ? -18.664 1.430 17.601 1.00 93.25 131 GLN A CA 1
ATOM 1029 C C . GLN A 1 131 ? -19.202 1.187 16.189 1.00 93.25 131 GLN A C 1
ATOM 1031 O O . GLN A 1 131 ? -18.419 0.991 15.257 1.00 93.25 131 GLN A O 1
ATOM 1036 N N . VAL A 1 132 ? -20.524 1.257 16.000 1.00 95.88 132 VAL A N 1
ATOM 1037 C CA . VAL A 1 132 ? -21.158 1.129 14.679 1.00 95.88 132 VAL A CA 1
ATOM 1038 C C . VAL A 1 132 ? -20.712 2.261 13.751 1.00 95.88 132 VAL A C 1
ATOM 1040 O O . VAL A 1 132 ? -20.353 2.004 12.596 1.00 95.88 132 VAL A O 1
ATOM 1043 N N . ALA A 1 133 ? -20.677 3.505 14.235 1.00 95.88 133 ALA A N 1
ATOM 1044 C CA . ALA A 1 133 ? -20.219 4.646 13.446 1.00 95.88 133 ALA A CA 1
ATOM 1045 C C . ALA A 1 133 ? -18.743 4.498 13.034 1.00 95.88 133 ALA A C 1
ATOM 1047 O O . ALA A 1 133 ? -18.414 4.604 11.850 1.00 95.88 133 ALA A O 1
ATOM 1048 N N . ARG A 1 134 ? -17.856 4.167 13.982 1.00 96.25 134 ARG A N 1
ATOM 1049 C CA . ARG A 1 134 ? -16.425 3.954 13.724 1.00 96.25 134 ARG A CA 1
ATOM 1050 C C . ARG A 1 134 ? -16.178 2.783 12.776 1.00 96.25 134 ARG A C 1
ATOM 1052 O O . ARG A 1 134 ? -15.345 2.910 11.877 1.00 96.25 134 ARG A O 1
ATOM 1059 N N . ALA A 1 135 ? -16.879 1.665 12.943 1.00 97.12 135 ALA A N 1
ATOM 1060 C CA . ALA A 1 135 ? -16.716 0.482 12.102 1.00 97.12 135 ALA A CA 1
ATOM 1061 C C . ALA A 1 135 ? -17.166 0.734 10.658 1.00 97.12 135 ALA A C 1
ATOM 1063 O O . ALA A 1 135 ? -16.428 0.434 9.721 1.00 97.12 135 ALA A O 1
ATOM 1064 N N . THR A 1 136 ? -18.350 1.321 10.470 1.00 97.94 136 THR A N 1
ATOM 1065 C CA . THR A 1 136 ? -18.906 1.587 9.133 1.00 97.94 136 THR A CA 1
ATOM 1066 C C . THR A 1 136 ? -18.095 2.632 8.372 1.00 97.94 136 THR A C 1
ATOM 1068 O O . THR A 1 136 ? -17.837 2.453 7.180 1.00 97.94 136 THR A O 1
ATOM 1071 N N . GLU A 1 137 ? -17.618 3.682 9.048 1.00 98.19 137 GLU A N 1
ATOM 1072 C CA . GLU A 1 137 ? -16.720 4.661 8.432 1.00 98.19 137 GLU A CA 1
ATOM 1073 C C . GLU A 1 137 ? -15.352 4.042 8.107 1.00 98.19 137 GLU A C 1
ATOM 1075 O O . GLU A 1 137 ? -14.822 4.250 7.019 1.00 98.19 137 GLU A O 1
ATOM 1080 N N . SER A 1 138 ? -14.805 3.202 8.990 1.00 97.50 138 SER A N 1
ATOM 1081 C CA . SER A 1 138 ? -13.536 2.511 8.719 1.00 97.50 138 SER A CA 1
ATOM 1082 C C . SER A 1 138 ? -13.646 1.543 7.543 1.00 97.50 138 SER A C 1
ATOM 1084 O O . SER A 1 138 ? -12.724 1.446 6.737 1.00 97.50 138 SER A O 1
ATOM 1086 N N . MET A 1 139 ? -14.786 0.862 7.398 1.00 97.75 139 MET A N 1
ATOM 1087 C CA . MET A 1 139 ? -15.061 -0.003 6.253 1.00 97.75 139 MET A CA 1
ATOM 1088 C C . MET A 1 139 ? -15.186 0.799 4.951 1.00 97.75 139 MET A C 1
ATOM 1090 O O . MET A 1 139 ? -14.696 0.359 3.908 1.00 97.75 139 MET A O 1
ATOM 1094 N N . LYS A 1 140 ? -15.792 1.993 5.000 1.00 98.25 140 LYS A N 1
ATOM 1095 C CA . LYS A 1 140 ? -15.817 2.925 3.865 1.00 98.25 140 LYS A CA 1
ATOM 1096 C C . LYS A 1 140 ? -14.394 3.294 3.451 1.00 98.25 140 LYS A C 1
ATOM 1098 O O . LYS A 1 140 ? -14.028 3.034 2.311 1.00 98.25 140 LYS A O 1
ATOM 1103 N N . TYR A 1 141 ? -13.581 3.797 4.381 1.00 97.56 141 TYR A N 1
ATOM 1104 C CA . TYR A 1 141 ? -12.199 4.195 4.101 1.00 97.56 141 TYR A CA 1
ATOM 1105 C C . TYR A 1 141 ? -11.336 3.038 3.598 1.00 97.56 141 TYR A C 1
ATOM 1107 O O . TYR A 1 141 ? -10.573 3.210 2.651 1.00 97.56 141 TYR A O 1
ATOM 1115 N N . ALA A 1 142 ? -11.487 1.840 4.170 1.00 96.62 142 ALA A N 1
ATOM 1116 C CA . ALA A 1 142 ? -10.790 0.649 3.691 1.00 96.62 142 ALA A CA 1
ATOM 1117 C C . ALA A 1 142 ? -11.188 0.292 2.250 1.00 96.62 142 ALA A C 1
ATOM 1119 O O . ALA A 1 142 ? -10.341 -0.127 1.466 1.00 96.62 142 ALA A O 1
ATOM 1120 N N . THR A 1 143 ? -12.460 0.486 1.887 1.00 97.06 143 THR A N 1
ATOM 1121 C CA . THR A 1 143 ? -12.950 0.241 0.523 1.00 97.06 143 THR A CA 1
ATOM 1122 C C . THR A 1 143 ? -12.481 1.325 -0.452 1.00 97.06 143 THR A C 1
ATOM 1124 O O . THR A 1 143 ? -12.053 0.990 -1.548 1.00 97.06 143 THR A O 1
ATOM 1127 N N . GLU A 1 144 ? -12.487 2.601 -0.046 1.00 95.31 144 GLU A N 1
ATOM 1128 C CA . GLU A 1 144 ? -11.926 3.729 -0.817 1.00 95.31 144 GLU A CA 1
ATOM 1129 C C . GLU A 1 144 ? -10.397 3.682 -0.916 1.00 95.31 144 GLU A C 1
ATOM 1131 O O . GLU A 1 144 ? -9.803 4.432 -1.680 1.00 95.31 144 GLU A O 1
ATOM 1136 N N . SER A 1 145 ? -9.742 2.838 -0.131 1.00 92.38 145 SER A N 1
ATOM 1137 C CA . SER A 1 145 ? -8.301 2.608 -0.190 1.00 92.38 145 SER A CA 1
ATOM 1138 C C . SER A 1 145 ? -7.926 1.432 -1.099 1.00 92.38 145 SER A C 1
ATOM 1140 O O . SER A 1 145 ? -6.751 1.070 -1.186 1.00 92.38 145 SER A O 1
ATOM 1142 N N . GLY A 1 146 ? -8.906 0.803 -1.754 1.00 91.19 146 GLY A N 1
ATOM 1143 C CA . GLY A 1 146 ? -8.709 -0.387 -2.573 1.00 91.19 146 GLY A CA 1
ATOM 1144 C C . GLY A 1 146 ? -7.772 -0.143 -3.754 1.00 91.19 146 GLY A C 1
ATOM 1145 O O . GLY A 1 146 ? -6.899 -0.971 -4.012 1.00 91.19 146 GLY A O 1
ATOM 1146 N N . PHE A 1 147 ? -7.895 1.002 -4.428 1.00 90.94 147 PHE A N 1
ATOM 1147 C CA . PHE A 1 147 ? -7.036 1.392 -5.541 1.00 90.94 147 PHE A CA 1
ATOM 1148 C C . PHE A 1 147 ? -5.570 1.455 -5.125 1.00 90.94 147 PHE A C 1
ATOM 1150 O O . PHE A 1 147 ? -4.732 0.947 -5.854 1.00 90.94 147 PHE A O 1
ATOM 1157 N N . GLU A 1 148 ? -5.243 2.006 -3.955 1.00 92.31 148 GLU A N 1
ATOM 1158 C CA . GLU A 1 148 ? -3.855 2.075 -3.483 1.00 92.31 148 GLU A CA 1
ATOM 1159 C C . GLU A 1 148 ? -3.261 0.680 -3.261 1.00 92.31 148 GLU A C 1
ATOM 1161 O O . GLU A 1 148 ? -2.117 0.424 -3.636 1.00 92.31 148 GLU A O 1
ATOM 1166 N N . VAL A 1 149 ? -4.048 -0.244 -2.699 1.00 92.62 149 VAL A N 1
ATOM 1167 C CA . VAL A 1 149 ? -3.628 -1.639 -2.501 1.00 92.62 149 VAL A CA 1
ATOM 1168 C C . VAL A 1 149 ? -3.404 -2.329 -3.845 1.00 92.62 149 VAL A C 1
ATOM 1170 O O . VAL A 1 149 ? -2.368 -2.963 -4.044 1.00 92.62 149 VAL A O 1
ATOM 1173 N N . ILE A 1 150 ? -4.344 -2.178 -4.781 1.00 94.31 150 ILE A N 1
ATOM 1174 C CA . ILE A 1 150 ? -4.235 -2.726 -6.140 1.00 94.31 150 ILE A CA 1
ATOM 1175 C C . ILE A 1 150 ? -3.016 -2.131 -6.846 1.00 94.31 150 ILE A C 1
ATOM 1177 O O . ILE A 1 150 ? -2.201 -2.872 -7.382 1.00 94.31 150 ILE A O 1
ATOM 1181 N N . HIS A 1 151 ? -2.850 -0.812 -6.785 1.00 94.12 151 HIS A N 1
ATOM 1182 C CA . HIS A 1 151 ? -1.750 -0.083 -7.399 1.00 94.12 151 HIS A CA 1
ATOM 1183 C C . HIS A 1 151 ? -0.401 -0.589 -6.897 1.00 94.12 151 HIS A C 1
ATOM 1185 O O . HIS A 1 151 ? 0.458 -0.933 -7.701 1.00 94.12 151 HIS A O 1
ATOM 1191 N N . VAL A 1 152 ? -0.220 -0.701 -5.580 1.00 93.69 152 VAL A N 1
ATOM 1192 C CA . VAL A 1 152 ? 1.015 -1.223 -4.988 1.00 93.69 152 VAL A CA 1
ATOM 1193 C C . VAL A 1 152 ? 1.296 -2.657 -5.442 1.00 93.69 152 VAL A C 1
ATOM 1195 O O . VAL A 1 152 ? 2.407 -2.946 -5.882 1.00 93.69 152 VAL A O 1
ATOM 1198 N N . ILE A 1 153 ? 0.303 -3.551 -5.385 1.00 93.38 153 ILE A N 1
ATOM 1199 C CA . ILE A 1 153 ? 0.480 -4.960 -5.769 1.00 93.38 153 ILE A CA 1
ATOM 1200 C C . ILE A 1 153 ? 0.815 -5.078 -7.261 1.00 93.38 153 ILE A C 1
ATOM 1202 O O . ILE A 1 153 ? 1.808 -5.711 -7.625 1.00 93.38 153 ILE A O 1
ATOM 1206 N N . THR A 1 154 ? 0.024 -4.445 -8.129 1.00 96.31 154 THR A N 1
ATOM 1207 C CA . THR A 1 154 ? 0.220 -4.483 -9.582 1.00 96.31 154 THR A CA 1
ATOM 1208 C C . THR A 1 154 ? 1.546 -3.843 -9.981 1.00 96.31 154 THR A C 1
ATOM 1210 O O . THR A 1 154 ? 2.245 -4.390 -10.831 1.00 96.31 154 THR A O 1
ATOM 1213 N N . ARG A 1 155 ? 1.949 -2.740 -9.340 1.00 96.19 155 ARG A N 1
ATOM 1214 C CA . ARG A 1 155 ? 3.226 -2.066 -9.607 1.00 96.19 155 ARG A CA 1
ATOM 1215 C C . ARG A 1 155 ? 4.424 -2.911 -9.200 1.00 96.19 155 ARG A C 1
ATOM 1217 O O . ARG A 1 155 ? 5.372 -2.983 -9.977 1.00 96.19 155 ARG A O 1
ATOM 1224 N N . VAL A 1 156 ? 4.390 -3.582 -8.044 1.00 95.06 156 VAL A N 1
ATOM 1225 C CA . VAL A 1 156 ? 5.467 -4.502 -7.627 1.00 95.06 156 VAL A CA 1
ATOM 1226 C C . VAL A 1 156 ? 5.579 -5.667 -8.603 1.00 95.06 156 VAL A C 1
ATOM 1228 O O . VAL A 1 156 ? 6.658 -5.902 -9.142 1.00 95.06 156 VAL A O 1
ATOM 1231 N N . ILE A 1 157 ? 4.470 -6.364 -8.870 1.00 96.25 157 ILE A N 1
ATOM 1232 C CA . ILE A 1 157 ? 4.461 -7.530 -9.764 1.00 96.25 157 ILE A CA 1
ATOM 1233 C C . ILE A 1 157 ? 4.911 -7.122 -11.169 1.00 96.25 157 ILE A C 1
ATOM 1235 O O . ILE A 1 157 ? 5.813 -7.737 -11.731 1.00 96.25 157 ILE A O 1
ATOM 1239 N N . GLY A 1 158 ? 4.333 -6.055 -11.720 1.00 97.12 158 GLY A N 1
ATOM 1240 C CA . GLY A 1 158 ? 4.656 -5.575 -13.058 1.00 97.12 158 GLY A CA 1
ATOM 1241 C C . GLY A 1 158 ? 6.092 -5.063 -13.188 1.00 97.12 158 GLY A C 1
ATOM 1242 O O . GLY A 1 158 ? 6.743 -5.352 -14.188 1.00 97.12 158 GLY A O 1
ATOM 1243 N N . SER A 1 159 ? 6.631 -4.390 -12.166 1.00 97.12 159 SER A N 1
ATOM 1244 C CA . SER A 1 159 ? 8.039 -3.965 -12.166 1.00 97.12 159 SER A CA 1
ATOM 1245 C C . SER A 1 159 ? 8.992 -5.157 -12.086 1.00 97.12 159 SER A C 1
ATOM 1247 O O . SER A 1 159 ? 10.000 -5.163 -12.781 1.00 97.12 159 SER A O 1
ATOM 1249 N N . ILE A 1 160 ? 8.678 -6.189 -11.292 1.00 96.62 160 ILE A N 1
ATOM 1250 C CA . ILE A 1 160 ? 9.477 -7.425 -11.252 1.00 96.62 160 ILE A CA 1
ATOM 1251 C C . ILE A 1 160 ? 9.434 -8.129 -12.610 1.00 96.62 160 ILE A C 1
ATOM 1253 O O . ILE A 1 160 ? 10.483 -8.527 -13.105 1.00 96.62 160 ILE A O 1
ATOM 1257 N N . ILE A 1 161 ? 8.262 -8.242 -13.245 1.00 97.25 161 ILE A N 1
ATOM 1258 C CA . ILE A 1 161 ? 8.134 -8.822 -14.593 1.00 97.25 161 ILE A CA 1
ATOM 1259 C C . ILE A 1 161 ? 8.984 -8.038 -15.600 1.00 97.25 161 ILE A C 1
ATOM 1261 O O . ILE A 1 161 ? 9.738 -8.643 -16.360 1.00 97.25 161 ILE A O 1
ATOM 1265 N N . ALA A 1 162 ? 8.915 -6.704 -15.579 1.00 96.88 162 ALA A N 1
ATOM 1266 C CA . ALA A 1 162 ? 9.714 -5.858 -16.459 1.00 96.88 162 ALA A CA 1
ATOM 1267 C C . ALA A 1 162 ? 11.222 -6.018 -16.204 1.00 96.88 162 ALA A C 1
ATOM 1269 O O . ALA A 1 162 ? 11.998 -6.131 -17.149 1.00 96.88 162 ALA A O 1
ATOM 1270 N N . LEU A 1 163 ? 11.643 -6.101 -14.938 1.00 97.31 163 LEU A N 1
ATOM 1271 C CA . LEU A 1 163 ? 13.036 -6.370 -14.581 1.00 97.31 163 LEU A CA 1
ATOM 1272 C C . LEU A 1 163 ? 13.489 -7.745 -15.060 1.00 97.31 163 LEU A C 1
ATOM 1274 O O . LEU A 1 163 ? 14.574 -7.838 -15.614 1.00 97.31 163 LEU A O 1
ATOM 1278 N N . VAL A 1 164 ? 12.676 -8.793 -14.893 1.00 96.69 164 VAL A N 1
ATOM 1279 C CA . VAL A 1 164 ? 13.011 -10.141 -15.377 1.00 96.69 164 VAL A CA 1
ATOM 1280 C C . VAL A 1 164 ? 13.150 -10.160 -16.898 1.00 96.69 164 VAL A C 1
ATOM 1282 O O . VAL A 1 164 ? 14.072 -10.790 -17.411 1.00 96.69 164 VAL A O 1
ATOM 1285 N N . TYR A 1 165 ? 12.269 -9.448 -17.603 1.00 95.19 165 TYR A N 1
ATOM 1286 C CA . TYR A 1 165 ? 12.322 -9.308 -19.056 1.00 95.19 165 TYR A CA 1
ATOM 1287 C C . TYR A 1 165 ? 13.587 -8.579 -19.534 1.00 95.19 165 TYR A C 1
ATOM 1289 O O . TYR A 1 165 ? 14.192 -8.996 -20.516 1.00 95.19 165 TYR A O 1
ATOM 1297 N N . LEU A 1 166 ? 14.003 -7.513 -18.840 1.00 92.75 166 LEU A N 1
ATOM 1298 C CA . LEU A 1 166 ? 15.214 -6.755 -19.183 1.00 92.75 166 LEU A CA 1
ATOM 1299 C C . LEU A 1 166 ? 16.495 -7.503 -18.797 1.00 92.75 166 LEU A C 1
ATOM 1301 O O . LEU A 1 166 ? 17.452 -7.546 -19.562 1.00 92.75 166 LEU A O 1
ATOM 1305 N N . MET A 1 167 ? 16.524 -8.065 -17.592 1.00 93.06 167 MET A N 1
ATOM 1306 C CA . MET A 1 167 ? 17.647 -8.813 -17.044 1.00 93.06 167 MET A CA 1
ATOM 1307 C C . MET A 1 167 ? 17.145 -9.723 -15.918 1.00 93.06 167 MET A C 1
ATOM 1309 O O . MET A 1 167 ? 16.942 -9.279 -14.790 1.00 93.06 167 MET A O 1
ATOM 1313 N N . TRP A 1 168 ? 16.993 -11.021 -16.188 1.00 94.69 168 TRP A N 1
ATOM 1314 C CA . TRP A 1 168 ? 16.459 -11.995 -15.221 1.00 94.69 168 TRP A CA 1
ATOM 1315 C C . TRP A 1 168 ? 17.156 -11.947 -13.845 1.00 94.69 168 TRP A C 1
ATOM 1317 O O . TRP A 1 168 ? 16.491 -12.050 -12.810 1.00 94.69 168 TRP A O 1
ATOM 1327 N N . ALA A 1 169 ? 18.472 -11.694 -13.823 1.00 94.62 169 ALA A N 1
ATOM 1328 C CA . ALA A 1 169 ? 19.258 -11.525 -12.602 1.00 94.62 169 ALA A CA 1
ATOM 1329 C C . ALA A 1 169 ? 18.809 -10.316 -11.755 1.00 94.62 169 ALA A C 1
ATOM 1331 O O . ALA A 1 169 ? 18.832 -10.396 -10.528 1.00 94.62 169 ALA A O 1
ATOM 1332 N N . ALA A 1 170 ? 18.339 -9.226 -12.377 1.00 95.06 170 ALA A N 1
ATOM 1333 C CA . ALA A 1 170 ? 17.772 -8.071 -11.676 1.00 95.06 170 ALA A CA 1
ATOM 1334 C C . ALA A 1 170 ? 16.497 -8.443 -10.915 1.00 95.06 170 ALA A C 1
ATOM 1336 O O . ALA A 1 170 ? 16.354 -8.113 -9.738 1.00 95.06 170 ALA A O 1
ATOM 1337 N N . GLY A 1 171 ? 15.580 -9.153 -11.578 1.00 95.06 171 GLY A N 1
ATOM 1338 C CA . GLY A 1 171 ? 14.340 -9.612 -10.956 1.00 95.06 171 GLY A CA 1
ATOM 1339 C C . GLY A 1 171 ? 14.606 -10.542 -9.773 1.00 95.06 171 GLY A C 1
ATOM 1340 O O . GLY A 1 171 ? 14.023 -10.368 -8.703 1.00 95.06 171 GLY A O 1
ATOM 1341 N N . PHE A 1 172 ? 15.548 -11.476 -9.929 1.00 95.62 172 PHE A N 1
ATOM 1342 C CA . PHE A 1 172 ? 15.959 -12.365 -8.844 1.00 95.62 172 PHE A CA 1
ATOM 1343 C C . PHE A 1 172 ? 16.601 -11.604 -7.674 1.00 95.62 172 PHE A C 1
ATOM 1345 O O . PHE A 1 172 ? 16.219 -11.821 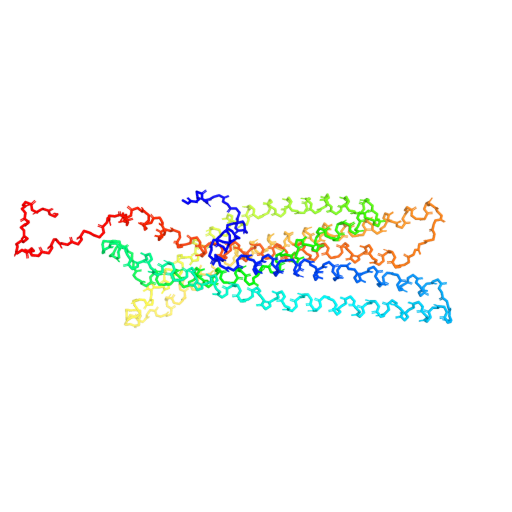-6.523 1.00 95.62 172 PHE A O 1
ATOM 1352 N N . ALA A 1 173 ? 17.516 -10.668 -7.952 1.00 95.44 173 ALA A N 1
ATOM 1353 C CA . ALA A 1 173 ? 18.166 -9.851 -6.929 1.00 95.44 173 ALA A CA 1
ATOM 1354 C C . ALA A 1 173 ? 17.148 -9.075 -6.080 1.00 95.44 173 ALA A C 1
ATOM 1356 O O . ALA A 1 173 ? 17.253 -9.068 -4.855 1.00 95.44 173 ALA A O 1
ATOM 1357 N N . VAL A 1 174 ? 16.126 -8.491 -6.716 1.00 95.44 174 VAL A N 1
ATOM 1358 C CA . VAL A 1 174 ? 15.031 -7.782 -6.036 1.00 95.44 174 VAL A CA 1
ATOM 1359 C C . VAL A 1 174 ? 14.188 -8.707 -5.161 1.00 95.44 174 VAL A C 1
ATOM 1361 O O . VAL A 1 174 ? 13.824 -8.327 -4.050 1.00 95.44 174 VAL A O 1
ATOM 1364 N N . ILE A 1 175 ? 13.874 -9.919 -5.624 1.00 95.31 175 ILE A N 1
ATOM 1365 C CA . ILE A 1 175 ? 13.103 -10.885 -4.827 1.00 95.31 175 ILE A CA 1
ATOM 1366 C C . ILE A 1 175 ? 13.895 -11.302 -3.585 1.00 95.31 175 ILE A C 1
ATOM 1368 O O . ILE A 1 175 ? 13.345 -11.318 -2.481 1.00 95.31 175 ILE A O 1
ATOM 1372 N N . VAL A 1 176 ? 15.184 -11.612 -3.744 1.00 95.62 176 VAL A N 1
ATOM 1373 C CA . VAL A 1 176 ? 16.053 -12.031 -2.637 1.00 95.62 176 VAL A CA 1
ATOM 1374 C C . VAL A 1 176 ? 16.239 -10.897 -1.631 1.00 95.62 176 VAL A C 1
ATOM 1376 O O . VAL A 1 176 ? 15.995 -11.088 -0.438 1.00 95.62 176 VAL A O 1
ATOM 1379 N N . SER A 1 177 ? 16.620 -9.704 -2.092 1.00 94.25 177 SER A N 1
ATOM 1380 C CA . SER A 1 177 ? 16.861 -8.569 -1.201 1.00 94.25 177 SER A CA 1
ATOM 1381 C C . SER A 1 177 ? 15.579 -8.050 -0.555 1.00 94.25 177 SER A C 1
ATOM 1383 O O . SER A 1 177 ? 15.581 -7.729 0.632 1.00 94.25 177 SER A O 1
ATOM 1385 N N . GLY A 1 178 ? 14.467 -8.037 -1.295 1.00 92.50 178 GLY A N 1
ATOM 1386 C CA . GLY A 1 178 ? 13.148 -7.694 -0.779 1.00 92.50 178 GLY A CA 1
ATOM 1387 C C . GLY A 1 178 ? 12.699 -8.667 0.307 1.00 92.50 178 GLY A C 1
ATOM 1388 O O . GLY A 1 178 ? 12.250 -8.237 1.367 1.00 92.50 178 GLY A O 1
ATOM 1389 N N . SER A 1 179 ? 12.896 -9.972 0.103 1.00 92.69 179 SER A N 1
ATOM 1390 C CA . SER A 1 179 ? 12.587 -10.993 1.115 1.00 92.69 179 SER A CA 1
ATOM 1391 C C . SER A 1 179 ? 13.442 -10.827 2.374 1.00 92.69 179 SER A C 1
ATOM 1393 O O . SER A 1 179 ? 12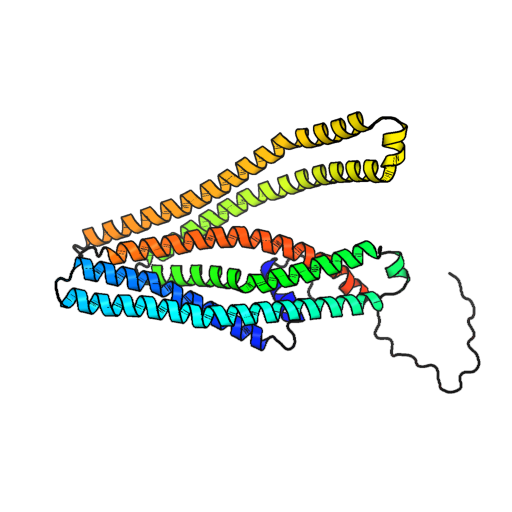.920 -10.909 3.487 1.00 92.69 179 SER A O 1
ATOM 1395 N N . ALA A 1 180 ? 14.735 -10.528 2.217 1.00 93.62 180 ALA A N 1
ATOM 1396 C CA . ALA A 1 180 ? 15.624 -10.231 3.339 1.00 93.62 180 ALA A CA 1
ATOM 1397 C C . ALA A 1 180 ? 15.189 -8.963 4.099 1.00 93.62 180 ALA A C 1
ATOM 1399 O O . ALA A 1 180 ? 15.125 -8.976 5.330 1.00 93.62 180 ALA A O 1
ATOM 1400 N N . ALA A 1 181 ? 14.815 -7.897 3.385 1.00 92.25 181 ALA A N 1
ATOM 1401 C CA . ALA A 1 181 ? 14.305 -6.666 3.984 1.00 92.25 181 ALA A CA 1
ATOM 1402 C C . ALA A 1 181 ? 13.007 -6.911 4.773 1.00 92.25 181 ALA A C 1
ATOM 1404 O O . ALA A 1 181 ? 12.894 -6.464 5.914 1.00 92.25 181 ALA A O 1
ATOM 1405 N N . VAL A 1 182 ? 12.057 -7.672 4.212 1.00 90.88 182 VAL A N 1
ATOM 1406 C CA . VAL A 1 182 ? 10.826 -8.079 4.912 1.00 90.88 182 VAL A CA 1
ATOM 1407 C C . VAL A 1 182 ? 11.154 -8.871 6.174 1.00 90.88 182 VAL A C 1
ATOM 1409 O O . VAL A 1 182 ? 10.587 -8.589 7.226 1.00 90.88 182 VAL A O 1
ATOM 1412 N N . ALA A 1 183 ? 12.079 -9.831 6.109 1.00 92.12 183 ALA A N 1
ATOM 1413 C CA . ALA A 1 183 ? 12.460 -10.627 7.273 1.00 92.12 183 ALA A CA 1
ATOM 1414 C C . ALA A 1 183 ? 13.008 -9.750 8.413 1.00 92.12 183 ALA A C 1
ATOM 1416 O O . ALA A 1 183 ? 12.582 -9.896 9.559 1.00 92.12 183 ALA A O 1
ATOM 1417 N N . VAL A 1 184 ? 13.889 -8.793 8.101 1.00 92.50 184 VAL A N 1
ATOM 1418 C CA . VAL A 1 184 ? 14.418 -7.833 9.086 1.00 92.50 184 VAL A CA 1
ATOM 1419 C C . VAL A 1 184 ? 13.303 -6.962 9.669 1.00 92.50 184 VAL A C 1
ATOM 1421 O O . VAL A 1 184 ? 13.238 -6.792 10.887 1.00 92.50 184 VAL A O 1
ATOM 1424 N N . ILE A 1 185 ? 12.389 -6.462 8.831 1.00 90.44 185 ILE A N 1
ATOM 1425 C CA . ILE A 1 185 ? 11.224 -5.691 9.286 1.00 90.44 185 ILE A CA 1
ATOM 1426 C C . ILE A 1 185 ? 10.375 -6.502 10.261 1.00 90.44 185 ILE A C 1
ATOM 1428 O O . ILE A 1 185 ? 10.068 -6.006 11.339 1.00 90.44 185 ILE A O 1
ATOM 1432 N N . LEU A 1 186 ? 10.045 -7.753 9.931 1.00 89.19 186 LEU A N 1
ATOM 1433 C CA . LEU A 1 186 ? 9.215 -8.607 10.784 1.00 89.19 186 LEU A CA 1
ATOM 1434 C C . LEU A 1 186 ? 9.879 -8.906 12.136 1.00 89.19 186 LEU A C 1
ATOM 1436 O O . LEU A 1 186 ? 9.194 -8.960 13.160 1.00 89.19 186 LEU A O 1
ATOM 1440 N N . LEU A 1 187 ? 11.205 -9.071 12.164 1.00 91.81 187 LEU A N 1
ATOM 1441 C CA . LEU A 1 187 ? 11.957 -9.257 13.407 1.00 91.81 187 LEU A CA 1
ATOM 1442 C C . LEU A 1 187 ? 11.901 -8.009 14.297 1.00 91.81 187 LEU A C 1
ATOM 1444 O O . LEU A 1 187 ? 11.671 -8.130 15.503 1.00 91.81 187 LEU A O 1
ATOM 1448 N N . ILE A 1 188 ? 12.068 -6.819 13.713 1.00 92.56 188 ILE A N 1
ATOM 1449 C CA . ILE A 1 188 ? 12.007 -5.555 14.458 1.00 92.56 188 ILE A CA 1
ATOM 1450 C C . ILE A 1 188 ? 10.571 -5.252 14.902 1.00 92.56 188 ILE A C 1
ATOM 1452 O O . ILE A 1 188 ? 10.350 -4.883 16.057 1.00 92.56 188 ILE A O 1
ATOM 1456 N N . ASP A 1 189 ? 9.584 -5.464 14.032 1.00 88.88 189 ASP A N 1
ATOM 1457 C CA . ASP A 1 189 ? 8.172 -5.231 14.337 1.00 88.88 189 ASP A CA 1
ATOM 1458 C C . ASP A 1 189 ? 7.690 -6.119 15.486 1.00 88.88 189 ASP A C 1
ATOM 1460 O O . ASP A 1 189 ? 6.951 -5.647 16.346 1.00 88.88 189 ASP A O 1
ATOM 1464 N N . LYS A 1 190 ? 8.169 -7.366 15.589 1.00 88.75 190 LYS A N 1
ATOM 1465 C CA . LYS A 1 190 ? 7.870 -8.234 16.740 1.00 88.75 190 LYS A CA 1
ATOM 1466 C C . LYS A 1 190 ? 8.275 -7.590 18.072 1.00 88.75 190 LYS A C 1
ATOM 1468 O O . LYS A 1 190 ? 7.534 -7.689 19.049 1.00 88.75 190 LYS A O 1
ATOM 1473 N N . TYR A 1 191 ? 9.434 -6.934 18.121 1.00 91.69 191 TYR A N 1
ATOM 1474 C CA . TYR A 1 191 ? 9.883 -6.206 19.308 1.00 91.69 191 TYR A CA 1
ATOM 1475 C C . TYR A 1 191 ? 9.081 -4.913 19.521 1.00 91.69 191 TYR A C 1
ATOM 1477 O O . TYR A 1 191 ? 8.609 -4.662 20.631 1.00 91.69 191 TYR A O 1
ATOM 1485 N N . LEU A 1 192 ? 8.881 -4.119 18.463 1.00 89.69 192 LEU A N 1
ATOM 1486 C CA . LEU A 1 192 ? 8.148 -2.851 18.527 1.00 89.69 192 LEU A CA 1
ATOM 1487 C C . LEU A 1 192 ? 6.701 -3.036 18.987 1.00 89.69 192 LEU A C 1
ATOM 1489 O O . LEU A 1 192 ? 6.256 -2.305 19.865 1.00 89.69 192 LEU A O 1
ATOM 1493 N N . VAL A 1 193 ? 5.985 -4.032 18.461 1.00 86.94 193 VAL A N 1
ATOM 1494 C CA . VAL A 1 193 ? 4.595 -4.330 18.843 1.00 86.94 193 VAL A CA 1
ATOM 1495 C C . VAL A 1 193 ? 4.489 -4.599 20.344 1.00 86.94 193 VAL A C 1
ATOM 1497 O O . VAL A 1 193 ? 3.656 -3.992 21.013 1.00 86.94 193 VAL A O 1
ATOM 1500 N N . ALA A 1 194 ? 5.384 -5.417 20.906 1.00 88.12 194 ALA A N 1
ATOM 1501 C CA . ALA A 1 194 ? 5.403 -5.681 22.345 1.00 88.12 194 ALA A CA 1
ATOM 1502 C C . ALA A 1 194 ? 5.672 -4.407 23.172 1.00 88.12 194 ALA A C 1
ATOM 1504 O O . ALA A 1 194 ? 5.040 -4.186 24.207 1.00 88.12 194 ALA A O 1
ATOM 1505 N N . GLN A 1 195 ? 6.579 -3.534 22.717 1.00 91.44 195 GLN A N 1
ATOM 1506 C CA . GLN A 1 195 ? 6.835 -2.253 23.387 1.00 91.44 195 GLN A CA 1
ATOM 1507 C C . GLN A 1 195 ? 5.643 -1.292 23.277 1.00 91.44 195 GLN A C 1
ATOM 1509 O O . GLN A 1 195 ? 5.316 -0.610 24.251 1.00 91.44 195 GLN A O 1
ATOM 1514 N N . TYR A 1 196 ? 4.970 -1.249 22.125 1.00 90.12 196 TYR A N 1
ATOM 1515 C CA . TYR A 1 196 ? 3.780 -0.428 21.923 1.00 90.12 196 TYR A CA 1
ATOM 1516 C C . TYR A 1 196 ? 2.609 -0.893 22.786 1.00 90.12 196 TYR A C 1
ATOM 1518 O O . TYR A 1 196 ? 1.907 -0.052 23.335 1.00 90.12 196 TYR A O 1
ATOM 1526 N N . GLU A 1 197 ? 2.423 -2.196 23.004 1.00 85.94 197 GLU A N 1
ATOM 1527 C CA . GLU A 1 197 ? 1.410 -2.695 23.942 1.00 85.94 197 GLU A CA 1
ATOM 1528 C C . GLU A 1 197 ? 1.656 -2.217 25.380 1.00 85.94 197 GLU A C 1
ATOM 1530 O O . GLU A 1 197 ? 0.725 -1.792 26.070 1.00 85.94 197 GLU A O 1
ATOM 1535 N N . VAL A 1 198 ? 2.911 -2.255 25.841 1.00 92.50 198 VAL A N 1
ATOM 1536 C CA . VAL A 1 198 ? 3.287 -1.745 27.170 1.00 92.50 198 VAL A CA 1
ATOM 1537 C C . VAL A 1 198 ? 3.043 -0.240 27.258 1.00 92.50 198 VAL A C 1
ATOM 1539 O O . VAL A 1 198 ? 2.474 0.234 28.244 1.00 92.50 198 VAL A O 1
ATOM 1542 N N . LEU A 1 199 ? 3.443 0.506 26.230 1.00 92.69 199 LEU A N 1
ATOM 1543 C CA . LEU A 1 199 ? 3.288 1.955 26.168 1.00 92.69 199 LEU A CA 1
ATOM 1544 C C . LEU A 1 199 ? 1.806 2.366 26.136 1.00 92.69 199 LEU A C 1
ATOM 1546 O O . LEU A 1 199 ? 1.390 3.211 26.926 1.00 92.69 199 LEU A O 1
ATOM 1550 N N . ASN A 1 200 ? 0.986 1.693 25.326 1.00 88.38 200 ASN A N 1
ATOM 1551 C CA . ASN A 1 200 ? -0.460 1.911 25.251 1.00 88.38 200 ASN A CA 1
ATOM 1552 C C . ASN A 1 200 ? -1.145 1.658 26.598 1.00 88.38 200 ASN A C 1
ATOM 1554 O O . ASN A 1 200 ? -1.981 2.453 27.017 1.00 88.38 200 ASN A O 1
ATOM 1558 N N . LYS A 1 201 ? -0.761 0.608 27.338 1.00 92.69 201 LYS A N 1
ATOM 1559 C CA . LYS A 1 201 ? -1.289 0.372 28.696 1.00 92.69 201 LYS A CA 1
ATOM 1560 C C . LYS A 1 201 ? -0.987 1.533 29.649 1.00 92.69 201 LYS A C 1
ATOM 1562 O O . LYS A 1 201 ? -1.808 1.828 30.514 1.00 92.69 201 LYS A O 1
ATOM 1567 N N . ARG A 1 202 ? 0.172 2.187 29.521 1.00 94.75 202 ARG A N 1
ATOM 1568 C CA . ARG A 1 202 ? 0.534 3.351 30.348 1.00 94.75 202 ARG A CA 1
ATOM 1569 C C . ARG A 1 202 ? -0.231 4.602 29.926 1.00 94.75 202 ARG A C 1
ATOM 1571 O O . ARG A 1 202 ? -0.782 5.267 30.798 1.00 94.75 202 ARG A O 1
ATOM 1578 N N .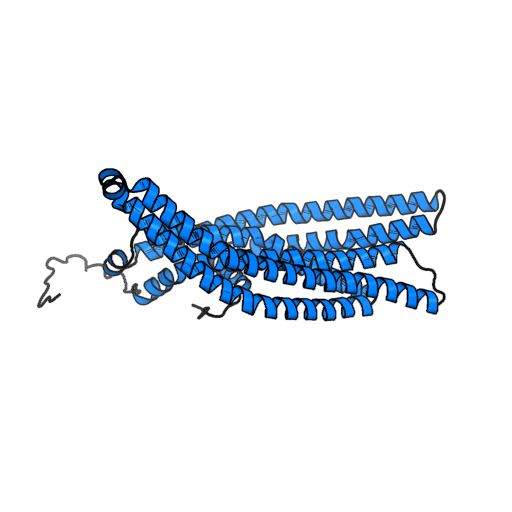 PHE A 1 203 ? -0.354 4.863 28.625 1.00 94.62 203 PHE A N 1
ATOM 1579 C CA . PHE A 1 203 ? -1.195 5.952 28.121 1.00 94.62 203 PHE A CA 1
ATOM 1580 C C . PHE A 1 203 ? -2.660 5.793 28.532 1.00 94.62 203 PHE A C 1
ATOM 1582 O O . PHE A 1 203 ? -3.259 6.753 29.003 1.00 94.62 203 PHE A O 1
ATOM 1589 N N . ASN A 1 204 ? -3.212 4.579 28.475 1.00 90.81 204 ASN A N 1
ATOM 1590 C CA . ASN A 1 204 ? -4.580 4.314 28.928 1.00 90.81 204 ASN A CA 1
ATOM 1591 C C . ASN A 1 204 ? -4.774 4.635 30.418 1.00 90.81 204 ASN A C 1
ATOM 1593 O O . ASN A 1 204 ? -5.819 5.151 30.799 1.00 90.81 204 ASN A O 1
ATOM 1597 N N . LYS A 1 205 ? -3.769 4.380 31.270 1.00 94.94 205 LYS A N 1
ATOM 1598 C CA . LYS A 1 205 ? -3.822 4.776 32.689 1.00 94.94 205 LYS A CA 1
ATOM 1599 C C . LYS A 1 205 ? -3.821 6.295 32.868 1.00 94.94 205 LYS A C 1
ATOM 1601 O O . LYS A 1 205 ? -4.542 6.790 33.725 1.00 94.94 205 LYS A O 1
ATOM 1606 N N . ILE A 1 206 ? -3.033 7.022 32.074 1.00 95.69 206 ILE A N 1
ATOM 1607 C CA . ILE A 1 206 ? -3.020 8.494 32.092 1.00 95.69 206 ILE A CA 1
ATOM 1608 C C . ILE A 1 206 ? -4.381 9.033 31.639 1.00 95.69 206 ILE A C 1
ATOM 1610 O O . ILE A 1 206 ? -4.962 9.864 32.329 1.00 95.69 206 ILE A O 1
ATOM 1614 N N . ALA A 1 207 ? -4.928 8.504 30.541 1.00 93.25 207 ALA A N 1
ATOM 1615 C CA . ALA A 1 207 ? -6.247 8.877 30.036 1.00 93.25 207 ALA A CA 1
ATOM 1616 C C . ALA A 1 207 ? -7.358 8.622 31.068 1.00 93.25 207 ALA A C 1
ATOM 1618 O O . ALA A 1 207 ? -8.209 9.483 31.269 1.00 93.25 207 ALA A O 1
ATOM 1619 N N . ALA A 1 208 ? -7.312 7.488 31.776 1.00 92.75 208 ALA A N 1
ATOM 1620 C CA . ALA A 1 208 ? -8.250 7.190 32.856 1.00 92.75 208 ALA A CA 1
ATOM 1621 C C . ALA A 1 208 ? -8.154 8.203 34.012 1.00 92.75 208 ALA A C 1
ATOM 1623 O O . ALA A 1 208 ? -9.184 8.634 34.522 1.00 92.75 208 ALA A O 1
ATOM 1624 N N . SER A 1 209 ? -6.944 8.630 34.401 1.00 94.62 209 SER A N 1
ATOM 1625 C CA . SER A 1 209 ? -6.774 9.689 35.408 1.00 94.62 209 SER A CA 1
ATOM 1626 C C . SER A 1 209 ? -7.333 11.031 34.931 1.00 94.62 209 SER A C 1
ATOM 1628 O O . SER A 1 209 ? -8.055 11.680 35.675 1.00 94.62 209 SER A O 1
ATOM 1630 N N . ILE A 1 210 ? -7.074 11.423 33.678 1.00 96.06 210 ILE A N 1
ATOM 1631 C CA . ILE A 1 210 ? -7.651 12.646 33.095 1.00 96.06 210 ILE A CA 1
ATOM 1632 C C . ILE A 1 210 ? -9.183 12.588 33.119 1.00 96.06 210 ILE A C 1
ATOM 1634 O O . ILE A 1 210 ? -9.828 13.549 33.531 1.00 96.06 210 ILE A O 1
ATOM 1638 N N . GLN A 1 211 ? -9.768 11.461 32.709 1.00 94.12 211 GLN A N 1
ATOM 1639 C CA . GLN A 1 211 ? -11.216 11.271 32.730 1.00 94.12 211 GLN A CA 1
ATOM 1640 C C . GLN A 1 211 ? -11.791 11.395 34.147 1.00 94.12 211 GLN A C 1
ATOM 1642 O O . GLN A 1 211 ? -12.832 12.029 34.316 1.00 94.12 211 GLN A O 1
ATOM 1647 N N . ASP A 1 212 ? -11.122 10.833 35.155 1.00 95.31 212 ASP A N 1
ATOM 1648 C CA . ASP A 1 212 ? -11.529 10.947 36.559 1.00 95.31 212 ASP A CA 1
ATOM 1649 C C . ASP A 1 212 ? -11.517 12.408 37.040 1.00 95.31 212 ASP A C 1
ATOM 1651 O O . ASP A 1 212 ? -12.510 12.890 37.589 1.00 95.31 212 ASP A O 1
ATOM 1655 N N . TYR A 1 213 ? -10.452 13.159 36.738 1.00 95.94 213 TYR A N 1
ATOM 1656 C CA . TYR A 1 213 ? -10.368 14.582 37.084 1.00 95.94 213 TYR A CA 1
ATOM 1657 C C . TYR A 1 213 ? -11.448 15.425 36.399 1.00 95.94 213 TYR A C 1
ATOM 1659 O O . TYR A 1 213 ? -12.025 16.307 37.030 1.00 95.94 213 TYR A O 1
ATOM 1667 N N . LEU A 1 214 ? -11.742 15.158 35.123 1.00 94.88 214 LEU A N 1
ATOM 1668 C CA . LEU A 1 214 ? -12.771 15.887 34.375 1.00 94.88 214 LEU A CA 1
ATOM 1669 C C . LEU A 1 214 ? -14.185 15.541 34.850 1.00 94.88 214 LEU A C 1
ATOM 1671 O O . LEU A 1 214 ? -15.031 16.425 34.962 1.00 94.88 214 LEU A O 1
ATOM 1675 N N . THR A 1 215 ? -14.442 14.272 35.166 1.00 95.62 215 THR A N 1
ATOM 1676 C CA . THR A 1 215 ? -15.741 13.837 35.702 1.00 95.62 215 THR A CA 1
ATOM 1677 C C . THR A 1 215 ? -15.990 14.452 37.082 1.00 95.62 215 THR A C 1
ATOM 1679 O O . THR A 1 215 ? -17.112 14.842 37.393 1.00 95.62 215 THR A O 1
ATOM 1682 N N . ASN A 1 216 ? -14.930 14.624 37.877 1.00 96.25 216 ASN A N 1
ATOM 1683 C CA . ASN A 1 216 ? -14.967 15.219 39.214 1.00 96.25 216 ASN A CA 1
ATOM 1684 C C . ASN A 1 216 ? -14.456 16.673 39.244 1.00 96.25 216 ASN A C 1
ATOM 1686 O O . ASN A 1 216 ? -13.935 17.139 40.261 1.00 96.25 216 ASN A O 1
ATOM 1690 N N . VAL A 1 217 ? -14.620 17.420 38.144 1.00 96.94 217 VAL A N 1
ATOM 1691 C CA . VAL A 1 217 ? -14.037 18.766 37.992 1.00 96.94 217 VAL A CA 1
ATOM 1692 C C . VAL A 1 217 ? -14.503 19.748 39.071 1.00 96.94 217 VAL A C 1
ATOM 1694 O O . VAL A 1 217 ? -13.725 20.581 39.531 1.00 96.94 217 VAL A O 1
ATOM 1697 N N . GLY A 1 218 ? -15.742 19.608 39.555 1.00 97.88 218 GLY A N 1
ATOM 1698 C CA . GLY A 1 218 ? -16.262 20.432 40.648 1.00 97.88 218 GLY A CA 1
ATOM 1699 C C . GLY A 1 218 ? -15.451 20.275 41.938 1.00 97.88 218 GLY A C 1
ATOM 1700 O O . GLY A 1 218 ? -15.177 21.267 42.610 1.00 97.88 218 GLY A O 1
ATOM 1701 N N . THR A 1 219 ? -14.999 19.060 42.255 1.00 97.50 219 THR A N 1
ATOM 1702 C CA . THR A 1 219 ? -14.128 18.790 43.408 1.00 97.50 219 THR A CA 1
ATOM 1703 C C . THR A 1 219 ? -12.732 19.360 43.192 1.00 97.50 219 THR A C 1
ATOM 1705 O O . THR A 1 219 ? -12.190 19.982 44.103 1.00 97.50 219 THR A O 1
ATOM 1708 N N . VAL A 1 220 ? -12.171 19.196 41.990 1.00 97.88 220 VAL A N 1
ATOM 1709 C CA . VAL A 1 220 ? -10.845 19.733 41.636 1.00 97.88 220 VAL A CA 1
ATOM 1710 C C . VAL A 1 220 ? -10.800 21.250 41.840 1.00 97.88 220 VAL A C 1
ATOM 1712 O O . VAL A 1 220 ? -9.893 21.739 42.511 1.00 97.88 220 VAL A O 1
ATOM 1715 N N . ILE A 1 221 ? -11.807 21.973 41.340 1.00 97.69 221 ILE A N 1
ATOM 1716 C CA . ILE A 1 221 ? -11.902 23.436 41.461 1.00 97.69 221 ILE A CA 1
ATOM 1717 C C . ILE A 1 221 ? -12.173 23.852 42.912 1.00 97.69 221 ILE A C 1
ATOM 1719 O O . ILE A 1 221 ? -11.512 24.735 43.455 1.00 97.69 221 ILE A O 1
ATOM 1723 N N . SER A 1 222 ? -13.129 23.198 43.580 1.00 98.00 222 SER A N 1
ATOM 1724 C CA . SER A 1 222 ? -13.520 23.571 44.950 1.00 98.00 222 SER A CA 1
ATOM 1725 C C . SER A 1 222 ? -12.375 23.409 45.954 1.00 98.00 222 SER A C 1
ATOM 1727 O O . SER A 1 222 ? -12.281 24.172 46.914 1.00 98.00 222 SER A O 1
ATOM 1729 N N . LEU A 1 223 ? -11.489 22.434 45.722 1.00 97.94 223 LEU A N 1
ATOM 1730 C CA . LEU A 1 223 ? -10.301 22.179 46.539 1.00 97.94 223 LEU A CA 1
ATOM 1731 C C . LEU A 1 223 ? -9.039 22.907 46.041 1.00 97.94 223 LEU A C 1
ATOM 1733 O O . LEU A 1 223 ? -7.982 22.736 46.648 1.00 97.94 223 LEU A O 1
ATOM 1737 N N . ARG A 1 224 ? -9.134 23.714 44.972 1.00 97.00 224 ARG A N 1
ATOM 1738 C CA . ARG A 1 224 ? -8.014 24.438 44.342 1.00 97.00 224 ARG A CA 1
ATOM 1739 C C . ARG A 1 224 ? -6.837 23.525 43.958 1.00 97.00 224 ARG A C 1
ATOM 1741 O O . ARG A 1 224 ? -5.681 23.800 44.284 1.00 97.00 224 ARG A O 1
ATOM 1748 N N . LEU A 1 225 ? -7.142 22.376 43.346 1.00 97.62 225 LEU A N 1
ATOM 1749 C CA . LEU A 1 225 ? -6.173 21.332 42.982 1.00 97.62 225 LEU A CA 1
ATOM 1750 C C . LEU A 1 225 ? -5.721 21.388 41.514 1.00 97.62 225 LEU A C 1
ATOM 1752 O O . LEU A 1 225 ? -5.025 20.477 41.069 1.00 97.62 225 LEU A O 1
ATOM 1756 N N . GLU A 1 226 ? -6.096 22.416 40.756 1.00 97.12 226 GLU A N 1
ATOM 1757 C CA . GLU A 1 226 ? -5.886 22.507 39.307 1.00 97.12 226 GLU A CA 1
ATOM 1758 C C . GLU A 1 226 ? -4.409 22.347 38.930 1.00 97.12 226 GLU A C 1
ATOM 1760 O O . GLU A 1 226 ? -4.062 21.499 38.107 1.00 97.12 226 GLU A O 1
ATOM 1765 N N . GLU A 1 227 ? -3.525 23.102 39.587 1.00 97.31 227 GLU A N 1
ATOM 1766 C CA . GLU A 1 227 ? -2.081 23.038 39.344 1.00 97.31 227 GLU A CA 1
ATOM 1767 C C . GLU A 1 227 ? -1.511 21.661 39.711 1.00 97.31 227 GLU A C 1
ATOM 1769 O O . GLU A 1 227 ? -0.705 21.092 38.977 1.00 97.31 227 GLU A O 1
ATOM 1774 N N . ARG A 1 228 ? -1.977 21.069 40.819 1.00 96.25 228 ARG A N 1
ATOM 1775 C CA . ARG A 1 228 ? -1.522 19.747 41.271 1.00 96.25 228 ARG A CA 1
ATOM 1776 C C . ARG A 1 228 ? -1.903 18.653 40.278 1.00 96.25 228 ARG A C 1
ATOM 1778 O O . ARG A 1 228 ? -1.063 17.822 39.943 1.00 96.25 228 ARG A O 1
ATOM 1785 N N . VAL A 1 229 ? -3.155 18.655 39.829 1.00 96.44 229 VAL A N 1
ATOM 1786 C CA . VAL A 1 229 ? -3.674 17.696 38.851 1.00 96.44 229 VAL A CA 1
ATOM 1787 C C . VAL A 1 229 ? -2.959 17.861 37.510 1.00 96.44 229 VAL A C 1
ATOM 1789 O O . VAL A 1 229 ? -2.520 16.868 36.929 1.00 96.44 229 VAL A O 1
ATOM 1792 N N . SER A 1 230 ? -2.777 19.104 37.053 1.00 96.19 230 SER A N 1
ATOM 1793 C CA . SER A 1 230 ? -2.037 19.404 35.824 1.00 96.19 230 SER A CA 1
ATOM 1794 C C . SER A 1 230 ? -0.599 18.884 35.898 1.00 96.19 230 SER A C 1
ATOM 1796 O O . SER A 1 230 ? -0.169 18.139 35.020 1.00 96.19 230 SER A O 1
ATOM 1798 N N . ASN A 1 231 ? 0.119 19.190 36.982 1.00 97.12 231 ASN A N 1
ATOM 1799 C CA . ASN A 1 231 ? 1.498 18.743 37.190 1.00 97.12 231 ASN A CA 1
ATOM 1800 C C . ASN A 1 231 ? 1.609 17.216 37.314 1.00 97.12 231 ASN A C 1
ATOM 1802 O O . ASN A 1 231 ? 2.592 16.626 36.872 1.00 97.12 231 ASN A O 1
ATOM 1806 N N . GLU A 1 232 ? 0.618 16.544 37.903 1.00 95.69 232 GLU A N 1
ATOM 1807 C CA . GLU A 1 232 ? 0.601 15.082 37.979 1.00 95.69 232 GLU A CA 1
ATOM 1808 C C . GLU A 1 232 ? 0.459 14.437 36.593 1.00 95.69 232 GLU A C 1
ATOM 1810 O O . GLU A 1 232 ? 1.183 13.485 36.280 1.00 95.69 232 GLU A O 1
ATOM 1815 N N . VAL A 1 233 ? -0.455 14.943 35.759 1.00 96.00 233 VAL A N 1
ATOM 1816 C CA . VAL A 1 233 ? -0.639 14.464 34.379 1.00 96.00 233 VAL A CA 1
ATOM 1817 C C . VAL A 1 233 ? 0.622 14.707 33.553 1.00 96.00 233 VAL A C 1
ATOM 1819 O O . VAL A 1 233 ? 1.076 13.791 32.861 1.00 96.00 233 VAL A O 1
ATOM 1822 N N . ASP A 1 234 ? 1.207 15.897 33.672 1.00 96.94 234 ASP A N 1
ATOM 1823 C CA . ASP A 1 234 ? 2.441 16.291 32.995 1.00 96.94 234 ASP A CA 1
ATOM 1824 C C . ASP A 1 234 ? 3.599 15.347 33.354 1.00 96.94 234 ASP A C 1
ATOM 1826 O O . ASP A 1 234 ? 4.104 14.614 32.504 1.00 96.94 234 ASP A O 1
ATOM 1830 N N . GLN A 1 235 ? 3.904 15.198 34.647 1.00 96.38 235 GLN A N 1
ATOM 1831 C CA . GLN A 1 235 ? 4.974 14.313 35.116 1.00 96.38 235 GLN A CA 1
ATOM 1832 C C . GLN A 1 235 ? 4.762 12.846 34.730 1.00 96.38 235 GLN A C 1
ATOM 1834 O O . GLN A 1 235 ? 5.723 12.127 34.444 1.00 96.38 235 GLN A O 1
ATOM 1839 N N . ARG A 1 236 ? 3.520 12.347 34.762 1.00 94.88 236 ARG A N 1
ATOM 1840 C CA . ARG A 1 236 ? 3.219 10.968 34.344 1.00 94.88 236 ARG A CA 1
ATOM 1841 C C . ARG A 1 236 ? 3.447 10.776 32.848 1.00 94.88 236 ARG A C 1
ATOM 1843 O O . ARG A 1 236 ? 3.898 9.699 32.457 1.00 94.88 236 ARG A O 1
ATOM 1850 N N . THR A 1 237 ? 3.151 11.791 32.045 1.00 95.12 237 THR A N 1
ATOM 1851 C CA . THR A 1 237 ? 3.345 11.777 30.592 1.00 95.12 237 THR A CA 1
ATOM 1852 C C . THR A 1 237 ? 4.828 11.868 30.243 1.00 95.12 237 THR A C 1
ATOM 1854 O O . THR A 1 237 ? 5.326 11.027 29.493 1.00 95.12 237 THR A O 1
ATOM 1857 N N . ASP A 1 238 ? 5.562 12.783 30.873 1.00 96.94 238 ASP A N 1
ATOM 1858 C CA . ASP A 1 238 ? 7.002 12.975 30.668 1.00 96.94 238 ASP A CA 1
ATOM 1859 C C . ASP A 1 238 ? 7.826 11.732 31.003 1.00 96.94 238 ASP A C 1
ATOM 1861 O O . ASP A 1 238 ? 8.786 11.393 30.306 1.00 96.94 238 ASP A O 1
ATOM 1865 N N . ARG A 1 239 ? 7.407 10.961 32.013 1.00 95.75 239 ARG A N 1
ATOM 1866 C CA . ARG A 1 239 ? 8.035 9.672 32.342 1.00 95.75 239 ARG A CA 1
ATOM 1867 C C . ARG A 1 239 ? 7.991 8.659 31.197 1.00 95.75 239 ARG A C 1
ATOM 1869 O O . ARG A 1 239 ? 8.770 7.715 31.244 1.00 95.75 239 ARG A O 1
ATOM 1876 N N . LEU A 1 240 ? 7.105 8.823 30.210 1.00 96.38 240 LEU A N 1
ATOM 1877 C CA . LEU A 1 240 ? 7.014 7.952 29.032 1.00 96.38 240 LEU A CA 1
ATOM 1878 C C . LEU A 1 240 ? 7.895 8.415 27.868 1.00 96.38 240 LEU A C 1
ATOM 1880 O O . LEU A 1 240 ? 8.083 7.656 26.914 1.00 96.38 240 LEU A O 1
ATOM 1884 N N . HIS A 1 241 ? 8.435 9.637 27.921 1.00 95.88 241 HIS A N 1
ATOM 1885 C CA . HIS A 1 241 ? 9.195 10.228 26.821 1.00 95.88 241 HIS A CA 1
ATOM 1886 C C . HIS A 1 241 ? 10.371 9.338 26.398 1.00 95.88 241 HIS A C 1
ATOM 1888 O O . HIS A 1 241 ? 10.571 9.073 25.212 1.00 95.88 241 HIS A O 1
ATOM 1894 N N . LYS A 1 242 ? 11.113 8.796 27.371 1.00 95.81 242 LYS A N 1
ATOM 1895 C CA . LYS A 1 242 ? 12.270 7.930 27.110 1.00 95.81 242 LYS A CA 1
ATOM 1896 C C . LYS A 1 242 ? 11.881 6.660 26.349 1.00 95.81 242 LYS A C 1
ATOM 1898 O O . LYS A 1 242 ? 12.582 6.275 25.414 1.00 95.81 242 LYS A O 1
ATOM 1903 N N . GLU A 1 243 ? 10.788 5.995 26.724 1.00 94.44 243 GLU A N 1
ATOM 1904 C CA . GLU A 1 243 ? 10.304 4.808 26.015 1.00 94.44 243 GLU A CA 1
ATOM 1905 C C . GLU A 1 243 ? 9.768 5.141 24.622 1.00 94.44 243 GLU A C 1
ATOM 1907 O O . GLU A 1 243 ? 10.053 4.399 23.680 1.00 94.44 243 GLU A O 1
ATOM 1912 N N . VAL A 1 244 ? 9.047 6.259 24.473 1.00 95.31 244 VAL A N 1
ATOM 1913 C CA . VAL A 1 244 ? 8.564 6.749 23.171 1.00 95.31 244 VAL A CA 1
ATOM 1914 C C . VAL A 1 244 ? 9.741 6.962 22.222 1.00 95.31 244 VAL A C 1
ATOM 1916 O O . VAL A 1 244 ? 9.757 6.398 21.127 1.00 95.31 244 VAL A O 1
ATOM 1919 N N . VAL A 1 245 ? 10.761 7.704 22.661 1.00 96.81 245 VAL A N 1
ATOM 1920 C CA . VAL A 1 245 ? 11.956 7.989 21.858 1.00 96.81 245 VAL A CA 1
ATOM 1921 C C . VAL A 1 245 ? 12.729 6.709 21.542 1.00 96.81 245 VAL A C 1
ATOM 1923 O O . VAL A 1 245 ? 13.134 6.512 20.400 1.00 96.81 245 VAL A O 1
ATOM 1926 N N . ARG A 1 246 ? 12.894 5.787 22.499 1.00 95.94 246 ARG A N 1
ATOM 1927 C CA . ARG A 1 246 ? 13.572 4.502 22.247 1.00 95.94 246 ARG A CA 1
ATOM 1928 C C . ARG A 1 246 ? 12.849 3.659 21.191 1.00 95.94 246 ARG A C 1
ATOM 1930 O O . ARG A 1 246 ? 13.496 3.054 20.332 1.00 95.94 246 ARG A O 1
ATOM 1937 N N . ASN A 1 247 ? 11.519 3.615 21.246 1.00 94.31 247 ASN A N 1
ATOM 1938 C CA . ASN A 1 247 ? 10.716 2.920 20.242 1.00 94.31 247 ASN A CA 1
ATOM 1939 C C . ASN A 1 247 ? 10.828 3.615 18.878 1.00 94.31 247 ASN A C 1
ATOM 1941 O O . ASN A 1 247 ? 10.976 2.933 17.867 1.00 94.31 247 ASN A O 1
ATOM 1945 N N . ALA A 1 248 ? 10.836 4.951 18.851 1.00 94.81 248 ALA A N 1
ATOM 1946 C CA . ALA A 1 248 ? 11.052 5.724 17.632 1.00 94.81 248 ALA A CA 1
ATOM 1947 C C . ALA A 1 248 ? 12.429 5.435 17.015 1.00 94.81 248 ALA A C 1
ATOM 1949 O O . ALA A 1 248 ? 12.488 5.073 15.849 1.00 94.81 248 ALA A O 1
ATOM 1950 N N . MET A 1 249 ? 13.518 5.456 17.792 1.00 96.94 249 MET A N 1
ATOM 1951 C CA . MET A 1 249 ? 14.863 5.102 17.304 1.00 96.94 249 MET A CA 1
ATOM 1952 C C . MET A 1 249 ? 14.910 3.695 16.694 1.00 96.94 249 MET A C 1
ATOM 1954 O O . MET A 1 249 ? 15.528 3.480 15.655 1.00 96.94 249 MET A O 1
ATOM 1958 N N . THR A 1 250 ? 14.231 2.731 17.320 1.00 94.88 250 THR A N 1
ATOM 1959 C CA . THR A 1 250 ? 14.151 1.354 16.806 1.00 94.88 250 THR A CA 1
ATOM 1960 C C . THR A 1 250 ? 13.366 1.292 15.488 1.00 94.88 250 THR A C 1
ATOM 1962 O O . THR A 1 250 ? 13.752 0.579 14.561 1.00 94.88 250 THR A O 1
ATOM 1965 N N . ASN A 1 251 ? 12.285 2.065 15.376 1.00 93.12 251 ASN A N 1
ATOM 1966 C CA . ASN A 1 251 ? 11.514 2.201 14.143 1.00 93.12 251 ASN A CA 1
ATOM 1967 C C . ASN A 1 251 ? 12.306 2.921 13.035 1.00 93.12 251 ASN A C 1
ATOM 1969 O O . ASN A 1 251 ? 12.250 2.501 11.884 1.00 93.12 251 ASN A O 1
ATOM 1973 N N . GLU A 1 252 ? 13.106 3.933 13.364 1.00 94.50 252 GLU A N 1
ATOM 1974 C CA . GLU A 1 252 ? 14.001 4.586 12.402 1.00 94.50 252 GLU A CA 1
ATOM 1975 C C . GLU A 1 252 ? 15.100 3.636 11.920 1.00 94.50 252 GLU A C 1
ATOM 1977 O O . GLU A 1 252 ? 15.386 3.564 10.726 1.00 94.50 252 GLU A O 1
ATOM 1982 N N . PHE A 1 253 ? 15.662 2.814 12.811 1.00 95.00 253 PHE A N 1
ATOM 1983 C CA . PHE A 1 253 ? 16.625 1.784 12.421 1.00 95.00 253 PHE A CA 1
ATOM 1984 C C . PHE A 1 253 ? 16.018 0.740 11.465 1.00 95.00 253 PHE A C 1
ATOM 1986 O O . PHE A 1 253 ? 16.687 0.275 10.535 1.00 95.00 253 PHE A O 1
ATOM 1993 N N . LYS A 1 254 ? 14.733 0.401 11.637 1.00 92.19 254 LYS A N 1
ATOM 1994 C CA . LYS A 1 254 ? 13.984 -0.454 10.702 1.00 92.19 254 LYS A CA 1
ATOM 1995 C C . LYS A 1 254 ? 13.932 0.161 9.302 1.00 92.19 254 LYS A C 1
ATOM 1997 O O . LYS A 1 254 ? 14.273 -0.512 8.327 1.00 92.19 254 LYS A O 1
ATOM 2002 N N . TRP A 1 255 ? 13.548 1.433 9.194 1.00 91.88 255 TRP A N 1
ATOM 2003 C CA . TRP A 1 255 ? 13.466 2.125 7.904 1.00 91.88 255 TRP A CA 1
ATOM 2004 C C . TRP A 1 255 ? 14.830 2.351 7.266 1.00 91.88 255 TRP A C 1
ATOM 2006 O O . TRP A 1 255 ? 14.982 2.160 6.056 1.00 91.88 255 TRP A O 1
ATOM 2016 N N . PHE A 1 256 ? 15.837 2.663 8.081 1.00 94.19 256 PHE A N 1
ATOM 2017 C CA . PHE A 1 256 ? 17.225 2.711 7.650 1.00 94.19 256 PHE A CA 1
ATOM 2018 C C . PHE A 1 256 ? 17.631 1.382 7.006 1.00 94.19 256 PHE A C 1
ATOM 2020 O O . PHE A 1 256 ? 18.053 1.377 5.850 1.00 94.19 256 PHE A O 1
ATOM 2027 N N . SER A 1 257 ? 17.413 0.258 7.695 1.00 92.56 257 SER A N 1
ATOM 2028 C CA . SER A 1 257 ? 17.753 -1.081 7.199 1.00 92.56 257 SER A CA 1
ATOM 2029 C C . SER A 1 257 ? 17.062 -1.385 5.867 1.00 92.56 257 SER A C 1
ATOM 2031 O O . SER A 1 257 ? 17.730 -1.737 4.895 1.00 92.56 257 SER A O 1
ATOM 2033 N N . ALA A 1 258 ? 15.746 -1.163 5.781 1.00 91.19 258 ALA A N 1
ATOM 2034 C CA . ALA A 1 258 ? 14.988 -1.334 4.542 1.00 91.19 258 ALA A CA 1
ATOM 2035 C C . ALA A 1 258 ? 15.551 -0.482 3.387 1.00 91.19 258 ALA A C 1
ATOM 2037 O O . ALA A 1 258 ? 15.728 -0.980 2.276 1.00 91.19 258 ALA A O 1
ATOM 2038 N N . SER A 1 259 ? 15.911 0.779 3.659 1.00 91.88 259 SER A N 1
ATOM 2039 C CA . SER A 1 259 ? 16.477 1.683 2.645 1.00 91.88 259 SER A CA 1
ATOM 2040 C C . SER A 1 259 ? 17.841 1.256 2.149 1.00 91.88 259 SER A C 1
ATOM 2042 O O . SER A 1 259 ? 18.131 1.394 0.961 1.00 91.88 259 SER A O 1
ATOM 2044 N N . ARG A 1 260 ? 18.675 0.697 3.029 1.00 94.44 260 ARG A N 1
ATOM 2045 C CA . ARG A 1 260 ? 19.974 0.162 2.634 1.00 94.44 260 ARG A CA 1
ATOM 2046 C C . ARG A 1 260 ? 19.814 -1.075 1.756 1.00 94.44 260 ARG A C 1
ATOM 2048 O O . ARG A 1 260 ? 20.502 -1.150 0.746 1.00 94.44 260 ARG A O 1
ATOM 2055 N N . PHE A 1 261 ? 18.875 -1.980 2.047 1.00 93.12 261 PHE A N 1
ATOM 2056 C CA . PHE A 1 261 ? 18.594 -3.116 1.156 1.00 93.12 261 PHE A CA 1
ATOM 2057 C C . PHE A 1 261 ? 18.171 -2.666 -0.245 1.00 93.12 261 PHE A C 1
ATOM 2059 O O . PHE A 1 261 ? 18.731 -3.141 -1.235 1.00 93.12 261 PHE A O 1
ATOM 2066 N N . VAL A 1 262 ? 17.227 -1.723 -0.341 1.00 92.31 262 VAL A N 1
ATOM 2067 C CA . VAL A 1 262 ? 16.760 -1.191 -1.631 1.00 92.31 262 VAL A CA 1
ATOM 2068 C C . VAL A 1 262 ? 17.910 -0.531 -2.399 1.00 92.31 262 VAL A C 1
ATOM 2070 O O . VAL A 1 262 ? 18.143 -0.870 -3.558 1.00 92.31 262 VAL A O 1
ATOM 2073 N N . GLN A 1 263 ? 18.674 0.349 -1.747 1.00 94.25 263 GLN A N 1
ATOM 2074 C CA . GLN A 1 263 ? 19.778 1.078 -2.379 1.00 94.25 263 GLN A CA 1
ATOM 2075 C C . GLN A 1 263 ? 20.919 0.151 -2.828 1.00 94.25 263 GLN A C 1
ATOM 2077 O O . GLN A 1 263 ? 21.428 0.294 -3.939 1.00 94.25 263 GLN A O 1
ATOM 2082 N N . LEU A 1 264 ? 21.305 -0.824 -1.997 1.00 95.81 264 LEU A N 1
ATOM 2083 C CA . LEU A 1 264 ? 22.337 -1.807 -2.343 1.00 95.81 264 LEU A CA 1
ATOM 2084 C C . LEU A 1 264 ? 21.900 -2.697 -3.510 1.00 95.81 264 LEU A C 1
ATOM 2086 O O . LEU A 1 264 ? 22.703 -3.001 -4.389 1.00 95.81 264 LEU A O 1
ATOM 2090 N N . THR A 1 265 ? 20.622 -3.073 -3.565 1.00 95.56 265 THR A N 1
ATOM 2091 C CA . THR A 1 265 ? 20.065 -3.823 -4.702 1.00 95.56 265 THR A CA 1
ATOM 2092 C C . THR A 1 265 ? 20.110 -2.991 -5.975 1.00 95.56 265 THR A C 1
ATOM 2094 O O . THR A 1 265 ? 20.549 -3.475 -7.010 1.00 95.56 265 THR A O 1
ATOM 2097 N N . GLN A 1 266 ? 19.709 -1.720 -5.900 1.00 95.00 266 GLN A N 1
ATOM 2098 C CA . GLN A 1 266 ? 19.742 -0.811 -7.041 1.00 95.00 266 GLN A CA 1
ATOM 2099 C C . GLN A 1 266 ? 21.149 -0.695 -7.631 1.00 95.00 266 GLN A C 1
ATOM 2101 O O . GLN A 1 266 ? 21.334 -0.937 -8.822 1.00 95.00 266 GLN A O 1
ATOM 2106 N N . ILE A 1 267 ? 22.146 -0.370 -6.804 1.00 95.62 267 ILE A N 1
ATOM 2107 C CA . ILE A 1 267 ? 23.507 -0.157 -7.301 1.00 95.62 267 ILE A CA 1
ATOM 2108 C C . ILE A 1 267 ? 24.177 -1.460 -7.752 1.00 95.62 267 ILE A C 1
ATOM 2110 O O . ILE A 1 267 ? 24.872 -1.452 -8.761 1.00 95.62 267 ILE A O 1
ATOM 2114 N N . SER A 1 268 ? 23.938 -2.584 -7.066 1.00 96.00 268 SER A N 1
ATOM 2115 C CA . SER A 1 268 ? 24.506 -3.885 -7.456 1.00 96.00 268 SER A CA 1
ATOM 2116 C C . SER A 1 268 ? 23.938 -4.395 -8.776 1.00 96.00 268 SER A C 1
ATOM 2118 O O . SER A 1 268 ? 24.697 -4.883 -9.607 1.00 96.00 268 SER A O 1
ATOM 2120 N N . VAL A 1 269 ? 22.632 -4.231 -9.010 1.00 96.56 269 VAL A N 1
ATOM 2121 C CA . VAL A 1 269 ? 21.998 -4.596 -10.282 1.00 96.56 269 VAL A CA 1
ATOM 2122 C C . VAL A 1 269 ? 22.513 -3.714 -11.418 1.00 96.56 269 VAL A C 1
ATOM 2124 O O . VAL A 1 269 ? 22.849 -4.235 -12.479 1.00 96.56 269 VAL A O 1
ATOM 2127 N N . LEU A 1 270 ? 22.619 -2.398 -11.206 1.00 96.00 270 LEU A N 1
ATOM 2128 C CA . LEU A 1 270 ? 23.141 -1.487 -12.229 1.00 96.00 270 LEU A CA 1
ATOM 2129 C C . LEU A 1 270 ? 24.615 -1.761 -12.539 1.00 96.00 270 LEU A C 1
ATOM 2131 O O . LEU A 1 270 ? 24.980 -1.858 -13.706 1.00 96.00 270 LEU A O 1
ATOM 2135 N N . TYR A 1 271 ? 25.450 -1.937 -11.515 1.00 95.50 271 TYR A N 1
ATOM 2136 C CA . TYR A 1 271 ? 26.858 -2.283 -11.702 1.00 95.50 271 TYR A CA 1
ATOM 2137 C C . TYR A 1 271 ? 27.020 -3.644 -12.388 1.00 95.50 271 TYR A C 1
ATOM 2139 O O . TYR A 1 271 ? 27.798 -3.767 -13.328 1.00 95.50 271 TYR A O 1
ATOM 2147 N N . GLY A 1 272 ? 26.242 -4.647 -11.970 1.00 94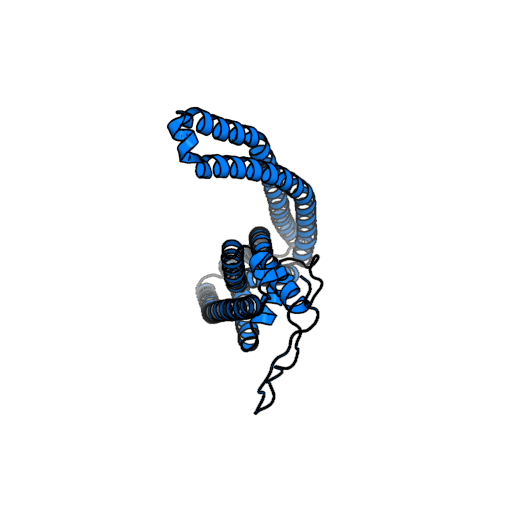.94 272 GLY A N 1
ATOM 2148 C CA . GLY A 1 272 ? 26.234 -5.971 -12.588 1.00 94.94 272 GLY A CA 1
ATOM 2149 C C . GLY A 1 272 ? 25.840 -5.927 -14.065 1.00 94.94 272 GLY A C 1
ATOM 2150 O O . GLY A 1 272 ? 26.491 -6.575 -14.878 1.00 94.94 272 GLY A O 1
ATOM 2151 N N . TYR A 1 273 ? 24.839 -5.119 -14.428 1.00 95.12 273 TYR A N 1
ATOM 2152 C CA . TYR A 1 273 ? 24.474 -4.889 -15.828 1.00 95.12 273 TYR A CA 1
ATOM 2153 C C . TYR A 1 273 ? 25.644 -4.298 -16.626 1.00 95.12 273 TYR A C 1
ATOM 2155 O O . TYR A 1 273 ? 26.001 -4.841 -17.667 1.00 95.12 273 TYR A O 1
ATOM 2163 N N . LEU A 1 274 ? 26.277 -3.230 -16.125 1.00 94.19 274 LEU A N 1
ATOM 2164 C CA . LEU A 1 274 ? 27.414 -2.596 -16.803 1.00 94.19 274 LEU A CA 1
ATOM 2165 C C . LEU A 1 274 ? 28.592 -3.566 -16.971 1.00 94.19 274 LEU A C 1
ATOM 2167 O O . LEU A 1 274 ? 29.170 -3.636 -18.047 1.00 94.19 274 LEU A O 1
ATOM 2171 N N . TYR A 1 275 ? 28.902 -4.351 -15.937 1.00 93.75 275 TYR A N 1
ATOM 2172 C CA . TYR A 1 275 ? 29.977 -5.343 -15.971 1.00 93.75 275 TYR A CA 1
ATOM 2173 C C . TYR A 1 275 ? 29.736 -6.440 -17.018 1.00 93.75 275 TYR A C 1
ATOM 2175 O O . TYR A 1 275 ? 30.651 -6.803 -17.754 1.00 93.75 275 TYR A O 1
ATOM 2183 N N . VAL A 1 276 ? 28.505 -6.957 -17.110 1.00 92.62 276 VAL A N 1
ATOM 2184 C CA . VAL A 1 276 ? 28.142 -7.979 -18.106 1.00 92.62 276 VAL A CA 1
ATOM 2185 C C . VAL A 1 276 ? 28.202 -7.415 -19.525 1.00 92.62 276 VAL A C 1
ATOM 2187 O O . VAL A 1 276 ? 28.686 -8.102 -20.419 1.00 92.62 276 VAL A O 1
ATOM 2190 N N . MET A 1 277 ? 27.730 -6.184 -19.737 1.00 92.19 277 MET A N 1
ATOM 2191 C CA . MET A 1 277 ? 27.726 -5.560 -21.065 1.00 92.19 277 MET A CA 1
ATOM 2192 C C . MET A 1 277 ? 29.140 -5.239 -21.558 1.00 92.19 277 MET A C 1
ATOM 2194 O O . MET A 1 277 ? 29.437 -5.491 -22.725 1.00 92.19 277 MET A O 1
ATOM 2198 N N . GLU A 1 278 ? 30.006 -4.750 -20.663 1.00 91.12 278 GLU A N 1
ATOM 2199 C CA . GLU A 1 278 ? 31.428 -4.517 -20.939 1.00 91.12 278 GLU A CA 1
ATOM 2200 C C . GLU A 1 278 ? 32.141 -5.833 -21.281 1.00 91.12 278 GLU A C 1
ATOM 2202 O O . GLU A 1 278 ? 32.818 -5.931 -22.296 1.00 91.12 278 GLU A O 1
ATOM 2207 N N . GLY A 1 279 ? 31.935 -6.891 -20.485 1.00 89.31 279 GLY A N 1
ATOM 2208 C CA . GLY A 1 279 ? 32.550 -8.200 -20.734 1.00 89.31 279 GLY A CA 1
ATOM 2209 C C . GLY A 1 279 ? 32.052 -8.913 -21.999 1.00 89.31 279 GLY A C 1
ATOM 2210 O O . GLY A 1 279 ? 32.697 -9.853 -22.457 1.00 89.31 279 GLY A O 1
ATOM 2211 N N . ALA A 1 280 ? 30.913 -8.488 -22.551 1.00 89.38 280 ALA A N 1
ATOM 2212 C CA . ALA A 1 280 ? 30.340 -9.012 -23.787 1.00 89.38 280 ALA A CA 1
ATOM 2213 C C . ALA A 1 280 ? 30.673 -8.162 -25.032 1.00 89.38 280 ALA A C 1
ATOM 2215 O O . ALA A 1 280 ? 30.167 -8.480 -26.108 1.00 89.38 280 ALA A O 1
ATOM 2216 N N . ASP A 1 281 ? 31.468 -7.087 -24.901 1.00 85.69 281 ASP A N 1
ATOM 2217 C CA . ASP A 1 281 ? 31.739 -6.094 -25.962 1.00 85.69 281 ASP A CA 1
ATOM 2218 C C . ASP A 1 281 ? 30.455 -5.526 -26.607 1.00 85.69 281 ASP A C 1
ATOM 2220 O O . ASP A 1 281 ? 30.400 -5.147 -27.781 1.00 85.69 281 ASP A O 1
ATOM 2224 N N . THR A 1 282 ? 29.375 -5.464 -25.825 1.00 87.19 282 THR A N 1
ATOM 2225 C CA . THR A 1 282 ? 28.079 -4.946 -26.275 1.00 87.19 282 THR A CA 1
ATOM 2226 C C . THR 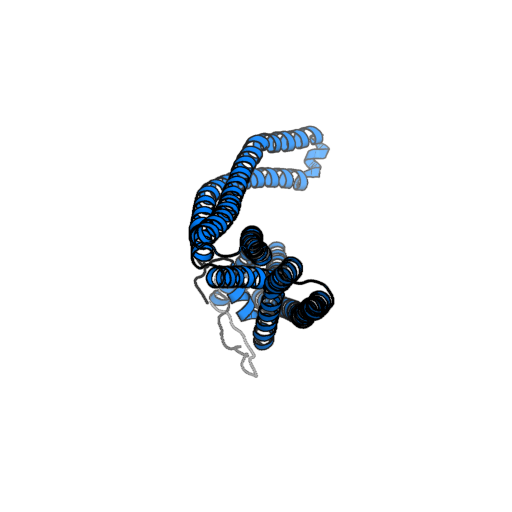A 1 282 ? 27.931 -3.471 -25.929 1.00 87.19 282 THR A C 1
ATOM 2228 O O . THR A 1 282 ? 28.235 -3.041 -24.818 1.00 87.19 282 THR A O 1
ATOM 2231 N N . ALA A 1 283 ? 27.420 -2.676 -26.873 1.00 86.56 283 ALA A N 1
ATOM 2232 C CA . ALA A 1 283 ? 27.215 -1.249 -26.655 1.00 86.56 283 ALA A CA 1
ATOM 2233 C C . ALA A 1 283 ? 26.200 -0.996 -25.527 1.00 86.56 283 ALA A C 1
ATOM 2235 O O . ALA A 1 283 ? 25.052 -1.440 -25.583 1.00 86.56 283 ALA A O 1
ATOM 2236 N N . ILE A 1 284 ? 26.615 -0.226 -24.520 1.00 91.62 284 ILE A N 1
ATOM 2237 C CA . ILE A 1 284 ? 25.756 0.136 -23.394 1.00 91.62 284 ILE A CA 1
ATOM 2238 C C . ILE A 1 284 ? 24.768 1.222 -23.833 1.00 91.62 284 ILE A C 1
ATOM 2240 O O . ILE A 1 284 ? 25.121 2.375 -24.100 1.00 91.62 284 ILE A O 1
ATOM 2244 N N . GLU A 1 285 ? 23.495 0.847 -23.872 1.00 93.50 285 GLU A N 1
ATOM 2245 C CA . GLU A 1 285 ? 22.384 1.759 -24.114 1.00 93.50 285 GLU A CA 1
ATOM 2246 C C . GLU A 1 285 ? 21.977 2.496 -22.828 1.00 93.50 285 GLU A C 1
ATOM 2248 O O . GLU A 1 285 ? 21.519 1.886 -21.854 1.00 93.50 285 GLU A O 1
ATOM 2253 N N . PHE A 1 286 ? 22.097 3.827 -22.825 1.00 92.69 286 PHE A N 1
ATOM 2254 C CA . PHE A 1 286 ? 21.779 4.667 -21.665 1.00 92.69 286 PHE A CA 1
ATOM 2255 C C . PHE A 1 286 ? 20.310 4.550 -21.234 1.00 92.69 286 PHE A C 1
ATOM 2257 O O . PHE A 1 286 ? 19.994 4.566 -20.042 1.00 92.69 286 PHE A O 1
ATOM 2264 N N . GLY A 1 287 ? 19.400 4.368 -22.188 1.00 95.94 287 GLY A N 1
ATOM 2265 C CA . GLY A 1 287 ? 17.984 4.161 -21.919 1.00 95.94 287 GLY A CA 1
ATOM 2266 C C . GLY A 1 287 ? 17.673 2.840 -21.224 1.00 95.94 287 GLY A C 1
ATOM 2267 O O . GLY A 1 287 ? 16.758 2.790 -20.400 1.00 95.94 287 GLY A O 1
ATOM 2268 N N . THR A 1 288 ? 18.451 1.786 -21.475 1.00 94.38 288 THR A N 1
ATOM 2269 C CA . THR A 1 288 ? 18.296 0.499 -20.778 1.00 94.38 288 THR A CA 1
ATOM 2270 C C . THR A 1 288 ? 18.741 0.617 -19.321 1.00 94.38 288 THR A C 1
ATOM 2272 O O . THR A 1 288 ? 18.017 0.180 -18.423 1.00 94.38 288 THR A O 1
ATOM 2275 N N . VAL A 1 289 ? 19.852 1.318 -19.062 1.00 96.19 289 VAL A N 1
ATOM 2276 C CA . VAL A 1 289 ? 20.310 1.648 -17.697 1.00 96.19 289 VAL A CA 1
ATOM 2277 C C . VAL A 1 289 ? 19.248 2.457 -16.945 1.00 96.19 289 VAL A C 1
ATOM 2279 O O . VAL A 1 289 ? 18.894 2.114 -15.815 1.00 96.19 289 VAL A O 1
ATOM 2282 N N . PHE A 1 290 ? 18.684 3.490 -17.582 1.00 97.12 290 PHE A N 1
ATOM 2283 C CA . PHE A 1 290 ? 17.589 4.277 -17.009 1.00 97.12 290 PHE A CA 1
ATOM 2284 C C . PHE A 1 290 ? 16.366 3.415 -16.682 1.00 97.12 290 PHE A C 1
ATOM 2286 O O . PHE A 1 290 ? 15.804 3.522 -15.593 1.00 97.12 290 PHE A O 1
ATOM 2293 N N . THR A 1 291 ? 15.959 2.550 -17.610 1.00 97.75 291 THR A N 1
ATOM 2294 C CA . THR A 1 291 ? 14.772 1.704 -17.453 1.00 97.75 291 THR A CA 1
ATOM 2295 C C . THR A 1 291 ? 14.944 0.733 -16.283 1.00 97.75 291 THR A C 1
ATOM 2297 O O . THR A 1 291 ? 14.048 0.619 -15.443 1.00 97.75 291 THR A O 1
ATOM 2300 N N . LEU A 1 292 ? 16.112 0.086 -16.174 1.00 96.88 292 LEU A N 1
ATOM 2301 C CA . LEU A 1 292 ? 16.460 -0.768 -15.035 1.00 96.88 292 LEU A CA 1
ATOM 2302 C C . LEU A 1 292 ? 16.400 0.014 -13.721 1.00 96.88 292 LEU A C 1
ATOM 2304 O O . LEU A 1 292 ? 15.693 -0.391 -12.797 1.00 96.88 292 LEU A O 1
ATOM 2308 N N . TRP A 1 293 ? 17.082 1.162 -13.646 1.00 97.06 293 TRP A N 1
ATOM 2309 C CA . TRP A 1 293 ? 17.064 2.016 -12.457 1.00 97.06 293 TRP A CA 1
ATOM 2310 C C . TRP A 1 293 ? 15.640 2.430 -12.072 1.00 97.06 293 TRP A C 1
ATOM 2312 O O . TRP A 1 293 ? 15.270 2.377 -10.892 1.00 97.06 293 TRP A O 1
ATOM 2322 N N . ARG A 1 294 ? 14.808 2.796 -13.055 1.00 97.81 294 ARG A N 1
ATOM 2323 C CA . ARG A 1 294 ? 13.438 3.234 -12.802 1.00 97.81 294 ARG A CA 1
ATOM 2324 C C . ARG A 1 294 ? 12.587 2.102 -12.245 1.00 97.81 294 ARG A C 1
ATOM 2326 O O . ARG A 1 294 ? 11.931 2.327 -11.232 1.00 97.81 294 ARG A O 1
ATOM 2333 N N . TYR A 1 295 ? 12.620 0.899 -12.820 1.00 97.94 295 TYR A N 1
ATOM 2334 C CA . TYR A 1 295 ? 11.866 -0.234 -12.268 1.00 97.94 295 TYR A CA 1
ATOM 2335 C C . TYR A 1 295 ? 12.368 -0.674 -10.890 1.00 97.94 295 TYR A C 1
ATOM 2337 O O . TYR A 1 295 ? 11.552 -0.962 -10.016 1.00 97.94 295 TYR A O 1
ATOM 2345 N N . LEU A 1 296 ? 13.681 -0.648 -10.642 1.00 96.69 296 LEU A N 1
ATOM 2346 C CA . LEU A 1 296 ? 14.226 -0.904 -9.302 1.00 96.69 296 LEU A CA 1
ATOM 2347 C C . LEU A 1 296 ? 13.721 0.131 -8.282 1.00 96.69 296 LEU A C 1
ATOM 2349 O O . LEU A 1 296 ? 13.402 -0.208 -7.141 1.00 96.69 296 LEU A O 1
ATOM 2353 N N . THR A 1 297 ? 13.613 1.395 -8.694 1.00 96.06 297 THR A N 1
ATOM 2354 C CA . THR A 1 297 ? 13.052 2.475 -7.869 1.00 96.06 297 THR A CA 1
ATOM 2355 C C . THR A 1 297 ? 11.553 2.285 -7.637 1.00 96.06 297 THR A C 1
ATOM 2357 O O . THR A 1 297 ? 11.100 2.389 -6.500 1.00 96.06 297 THR A O 1
ATOM 2360 N N . LEU A 1 298 ? 10.790 1.917 -8.674 1.00 95.94 298 LEU A N 1
ATOM 2361 C CA . LEU A 1 298 ? 9.351 1.645 -8.581 1.00 95.94 298 LEU A CA 1
ATOM 2362 C C . LEU A 1 298 ? 9.039 0.540 -7.561 1.00 95.94 298 LEU A C 1
ATOM 2364 O O . LEU A 1 298 ? 8.073 0.676 -6.805 1.00 95.94 298 LEU A O 1
ATOM 2368 N N . VAL A 1 299 ? 9.844 -0.530 -7.513 1.00 94.06 299 VAL A N 1
ATOM 2369 C CA . VAL A 1 299 ? 9.691 -1.599 -6.510 1.00 94.06 299 VAL A CA 1
ATOM 2370 C C . VAL A 1 299 ? 9.962 -1.071 -5.102 1.00 94.06 299 VAL A C 1
ATOM 2372 O O . VAL A 1 299 ? 9.148 -1.297 -4.207 1.00 94.06 299 VAL A O 1
ATOM 2375 N N . GLY A 1 300 ? 11.063 -0.337 -4.911 1.00 91.94 300 GLY A N 1
ATOM 2376 C CA . GLY A 1 300 ? 11.409 0.260 -3.619 1.00 91.94 300 GLY A CA 1
ATOM 2377 C C . GLY A 1 300 ? 10.319 1.197 -3.093 1.00 91.94 300 GLY A C 1
ATOM 2378 O O . GLY A 1 300 ? 9.859 1.038 -1.967 1.00 91.94 300 GLY A O 1
ATOM 2379 N N . GLU A 1 301 ? 9.834 2.125 -3.920 1.00 92.62 301 GLU A N 1
ATOM 2380 C CA . GLU A 1 301 ? 8.736 3.042 -3.573 1.00 92.62 301 GLU A CA 1
ATOM 2381 C C . GLU A 1 301 ? 7.459 2.281 -3.189 1.00 92.62 301 GLU A C 1
ATOM 2383 O O . GLU A 1 301 ? 6.819 2.588 -2.181 1.00 92.62 301 GLU A O 1
ATOM 2388 N N . SER A 1 302 ? 7.107 1.248 -3.960 1.00 92.31 302 SER A N 1
ATOM 2389 C CA . SER A 1 302 ? 5.910 0.443 -3.698 1.00 92.31 302 SER A CA 1
ATOM 2390 C C . SER A 1 302 ? 6.016 -0.335 -2.389 1.00 92.31 302 SER A C 1
ATOM 2392 O O . SER A 1 302 ? 5.017 -0.503 -1.697 1.00 92.31 302 SER A O 1
ATOM 2394 N N . PHE A 1 303 ? 7.219 -0.771 -2.016 1.00 87.00 303 PHE A N 1
ATOM 2395 C CA . PHE A 1 303 ? 7.476 -1.424 -0.738 1.00 87.00 303 PHE A CA 1
ATOM 2396 C C . PHE A 1 303 ? 7.202 -0.497 0.458 1.00 87.00 303 PHE A C 1
ATOM 2398 O O . PHE A 1 303 ? 6.492 -0.876 1.395 1.00 87.00 303 PHE A O 1
ATOM 2405 N N . TYR A 1 304 ? 7.698 0.743 0.417 1.00 85.94 304 TYR A N 1
ATOM 2406 C CA . TYR A 1 304 ? 7.401 1.737 1.456 1.00 85.94 304 TYR A CA 1
ATOM 2407 C C . TYR A 1 304 ? 5.915 2.074 1.517 1.00 85.94 304 TYR A C 1
ATOM 2409 O O . TYR A 1 304 ? 5.317 2.099 2.592 1.00 85.94 304 TYR A O 1
ATOM 2417 N N . HIS A 1 305 ? 5.293 2.263 0.355 1.00 89.75 305 HIS A N 1
ATOM 2418 C CA . HIS A 1 305 ? 3.867 2.549 0.290 1.00 89.75 305 HIS A CA 1
ATOM 2419 C C . HIS A 1 305 ? 3.031 1.385 0.846 1.00 89.75 305 HIS A C 1
ATOM 2421 O O . HIS A 1 305 ? 2.092 1.604 1.608 1.00 89.75 305 HIS A O 1
ATOM 2427 N N . PHE A 1 306 ? 3.400 0.136 0.533 1.00 88.06 306 PHE A N 1
ATOM 2428 C CA . PHE A 1 306 ? 2.745 -1.058 1.070 1.00 88.06 306 PHE A CA 1
ATOM 2429 C C . PHE A 1 306 ? 2.820 -1.116 2.594 1.00 88.06 306 PHE A C 1
ATOM 2431 O O . PHE A 1 306 ? 1.814 -1.357 3.253 1.00 88.06 306 PHE A O 1
ATOM 2438 N N . THR A 1 307 ? 4.012 -0.916 3.156 1.00 83.56 307 THR A N 1
ATOM 2439 C CA . THR A 1 307 ? 4.245 -1.044 4.600 1.00 83.56 307 THR A CA 1
ATOM 2440 C C . THR A 1 307 ? 3.492 0.019 5.396 1.00 83.56 307 THR A C 1
ATOM 2442 O O . THR A 1 307 ? 2.860 -0.315 6.400 1.00 83.56 307 THR A O 1
ATOM 2445 N N . TRP A 1 308 ? 3.462 1.265 4.913 1.00 83.69 308 TRP A N 1
ATOM 2446 C CA . TRP A 1 308 ? 2.614 2.311 5.490 1.00 83.69 308 TRP A CA 1
ATOM 2447 C C . TRP A 1 308 ? 1.130 1.938 5.405 1.00 83.69 308 TRP A C 1
ATOM 2449 O O . TRP A 1 308 ? 0.417 1.929 6.412 1.00 83.69 308 TRP A O 1
ATOM 2459 N N . LYS A 1 309 ? 0.674 1.548 4.208 1.00 88.75 309 LYS A N 1
ATOM 2460 C CA . LYS A 1 309 ? -0.733 1.222 3.969 1.00 88.75 309 LYS A CA 1
ATOM 2461 C C . LYS A 1 309 ? -1.206 0.018 4.776 1.00 88.75 309 LYS A C 1
ATOM 2463 O O . LYS A 1 309 ? -2.336 -0.007 5.256 1.00 88.75 309 LYS A O 1
ATOM 2468 N N . TYR A 1 310 ? -0.341 -0.971 4.970 1.00 87.00 310 TYR A N 1
ATOM 2469 C CA . TYR A 1 310 ? -0.625 -2.136 5.795 1.00 87.00 310 TYR A CA 1
ATOM 2470 C C . TYR A 1 310 ? -0.953 -1.738 7.240 1.00 87.00 310 TYR A C 1
ATOM 2472 O O . TYR A 1 310 ? -1.947 -2.215 7.785 1.00 87.00 310 TYR A O 1
ATOM 2480 N N . GLY A 1 311 ? -0.177 -0.829 7.841 1.00 84.19 311 GLY A N 1
ATOM 2481 C CA . GLY A 1 311 ? -0.447 -0.319 9.190 1.00 84.19 311 GLY A CA 1
ATOM 2482 C C . GLY A 1 311 ? -1.812 0.367 9.300 1.00 84.19 311 GLY A C 1
ATOM 2483 O O . GLY A 1 311 ? -2.578 0.087 10.225 1.00 84.19 311 GLY A O 1
ATOM 2484 N N . GLU A 1 312 ? -2.158 1.197 8.313 1.00 89.19 312 GLU A N 1
ATOM 2485 C CA . GLU A 1 312 ? -3.472 1.841 8.232 1.00 89.19 312 GLU A CA 1
ATOM 2486 C C . GLU A 1 312 ? -4.607 0.806 8.137 1.00 89.19 312 GLU A C 1
ATOM 2488 O O . GLU A 1 312 ? -5.571 0.862 8.901 1.00 89.19 312 GLU A O 1
ATOM 2493 N N . LEU A 1 313 ? -4.477 -0.193 7.258 1.00 91.56 313 LEU A N 1
ATOM 2494 C CA . LEU A 1 313 ? -5.484 -1.245 7.089 1.00 91.56 313 LEU A CA 1
ATOM 2495 C C . LEU A 1 313 ? -5.638 -2.114 8.341 1.00 91.56 313 LEU A C 1
ATOM 2497 O O . LEU A 1 313 ? -6.755 -2.512 8.671 1.00 91.56 313 LEU A O 1
ATOM 2501 N N . VAL A 1 314 ? -4.555 -2.385 9.076 1.00 88.44 314 VAL A N 1
ATOM 2502 C CA . VAL A 1 314 ? -4.625 -3.078 10.371 1.00 88.44 314 VAL A CA 1
ATOM 2503 C C . VAL A 1 314 ? -5.454 -2.269 11.369 1.00 88.44 314 VAL A C 1
ATOM 2505 O O . VAL A 1 314 ? -6.344 -2.836 12.004 1.00 88.44 314 VAL A O 1
ATOM 2508 N N . MET A 1 315 ? -5.233 -0.955 11.465 1.00 89.62 315 MET A N 1
ATOM 2509 C CA . MET A 1 315 ? -6.021 -0.069 12.330 1.00 89.62 315 MET A CA 1
ATOM 2510 C C . MET A 1 315 ? -7.498 -0.004 11.908 1.00 89.62 315 MET A C 1
ATOM 2512 O O . MET A 1 315 ? -8.389 -0.070 12.751 1.00 89.62 315 MET A O 1
ATOM 2516 N N . LEU A 1 316 ? -7.793 0.111 10.612 1.00 93.25 316 LEU A N 1
ATOM 2517 C CA . LEU A 1 316 ? -9.179 0.107 10.129 1.00 93.25 316 LEU A CA 1
ATOM 2518 C C . LEU A 1 316 ? -9.867 -1.230 10.439 1.00 93.25 316 LEU A C 1
ATOM 2520 O O . LEU A 1 316 ? -11.021 -1.262 10.869 1.00 93.25 316 LEU A O 1
ATOM 2524 N N . ASN A 1 317 ? -9.139 -2.336 10.298 1.00 93.44 317 ASN A N 1
ATOM 2525 C CA . ASN A 1 317 ? -9.628 -3.673 10.602 1.00 93.44 317 ASN A CA 1
ATOM 2526 C C . ASN A 1 317 ? -9.967 -3.870 12.090 1.00 93.44 317 ASN A C 1
ATOM 2528 O O . ASN A 1 317 ? -10.955 -4.543 12.377 1.00 93.44 317 ASN A O 1
ATOM 2532 N N . THR A 1 318 ? -9.219 -3.294 13.040 1.00 91.00 318 THR A N 1
ATOM 2533 C CA . THR A 1 318 ? -9.581 -3.411 14.470 1.00 91.00 318 THR A CA 1
ATOM 2534 C C . THR A 1 318 ? -10.923 -2.745 14.767 1.00 91.00 318 THR A C 1
ATOM 2536 O O . THR A 1 318 ? -11.731 -3.302 15.507 1.00 91.00 318 THR A O 1
ATOM 2539 N N . ARG A 1 319 ? -11.213 -1.607 14.123 1.00 93.31 319 ARG A N 1
ATOM 2540 C CA . ARG A 1 319 ? -12.505 -0.911 14.243 1.00 93.31 319 ARG A CA 1
ATOM 2541 C C . ARG A 1 319 ? -13.648 -1.699 13.608 1.00 93.31 319 ARG A C 1
ATOM 2543 O O . ARG A 1 319 ? -14.724 -1.766 14.185 1.00 93.31 319 ARG A O 1
ATOM 2550 N N . VAL A 1 320 ? -13.419 -2.332 12.456 1.00 95.50 320 VAL A N 1
ATOM 2551 C CA . VAL A 1 320 ? -14.420 -3.207 11.814 1.00 95.50 320 VAL A CA 1
ATOM 2552 C C . VAL A 1 320 ? -14.696 -4.457 12.655 1.00 95.50 320 VAL A C 1
ATOM 2554 O O . VAL A 1 320 ? -15.842 -4.879 12.760 1.00 95.50 320 VAL A O 1
ATOM 2557 N N . ARG A 1 321 ? -13.676 -5.024 13.306 1.00 93.00 321 ARG A N 1
ATOM 2558 C CA . ARG A 1 321 ? -13.834 -6.183 14.198 1.00 93.00 321 ARG A CA 1
ATOM 2559 C C . ARG A 1 321 ? -14.569 -5.858 15.493 1.00 93.00 321 ARG A C 1
ATOM 2561 O O . ARG A 1 321 ? -15.222 -6.734 16.046 1.00 93.00 321 ARG A O 1
ATOM 2568 N N . ALA A 1 322 ? -14.509 -4.609 15.958 1.00 90.62 322 ALA A N 1
ATOM 2569 C CA . ALA A 1 322 ? -15.176 -4.194 17.190 1.00 90.62 322 ALA A CA 1
ATOM 2570 C C . ALA A 1 322 ? -16.686 -4.494 17.180 1.00 90.62 322 ALA A C 1
ATOM 2572 O O . ALA A 1 322 ? -17.243 -4.810 18.223 1.00 90.62 322 ALA A O 1
ATOM 2573 N N . VAL A 1 323 ? -17.339 -4.490 16.011 1.00 94.69 323 VAL A N 1
ATOM 2574 C CA . VAL A 1 323 ? -18.781 -4.772 15.876 1.00 94.69 323 VAL A CA 1
ATOM 2575 C C . VAL A 1 323 ? -19.121 -6.248 15.622 1.00 94.69 323 VAL A C 1
ATOM 2577 O O . VAL A 1 323 ? -20.298 -6.580 15.505 1.00 94.69 323 VAL A O 1
ATOM 2580 N N . GLU A 1 324 ? -18.140 -7.159 15.567 1.00 93.00 324 GLU A N 1
ATOM 2581 C CA . GLU A 1 324 ? -18.397 -8.601 15.373 1.00 93.00 324 GLU A CA 1
ATOM 2582 C C . GLU A 1 324 ? -19.240 -9.192 16.512 1.00 93.00 324 GLU A C 1
ATOM 2584 O O . GLU A 1 324 ? -20.109 -10.027 16.268 1.00 93.00 324 GLU A O 1
ATOM 2589 N N . HIS A 1 325 ? -19.068 -8.692 17.740 1.00 92.50 325 HIS A N 1
ATOM 2590 C CA . HIS A 1 325 ? -19.849 -9.132 18.899 1.00 92.50 325 HIS A CA 1
ATOM 2591 C C . HIS A 1 325 ? -21.363 -8.879 18.737 1.00 92.50 325 HIS A C 1
ATOM 2593 O O . HIS A 1 325 ? -22.165 -9.612 19.319 1.00 92.50 325 HIS A O 1
ATOM 2599 N N . ILE A 1 326 ? -21.767 -7.881 17.937 1.00 94.19 326 ILE A N 1
ATOM 2600 C CA . ILE A 1 326 ? -23.176 -7.600 17.617 1.00 94.19 326 ILE A CA 1
ATOM 2601 C C . ILE A 1 326 ? -23.742 -8.730 16.755 1.00 94.19 326 ILE A C 1
ATOM 2603 O O . ILE A 1 326 ? -24.845 -9.208 17.009 1.00 94.19 326 ILE A O 1
ATOM 2607 N N . ASP A 1 327 ? -22.981 -9.186 15.757 1.00 92.00 327 ASP A N 1
ATOM 2608 C CA . ASP A 1 327 ? -23.374 -10.300 14.889 1.00 92.00 327 ASP A CA 1
ATOM 2609 C C . ASP A 1 327 ? -23.449 -11.616 15.670 1.00 92.00 327 ASP A C 1
ATOM 2611 O O . ASP A 1 327 ? -24.427 -12.355 15.555 1.00 92.00 327 ASP A O 1
ATOM 2615 N N . GLU A 1 328 ? -22.457 -11.874 16.527 1.00 92.81 328 GLU A N 1
ATOM 2616 C CA . GLU A 1 328 ? -22.450 -13.044 17.408 1.00 92.81 328 GLU A CA 1
ATOM 2617 C C . GLU A 1 328 ? -23.632 -13.041 18.383 1.00 92.81 328 GLU A C 1
ATOM 2619 O O . GLU A 1 328 ? -24.262 -14.077 18.593 1.00 92.81 328 GLU A O 1
ATOM 2624 N N . SER A 1 329 ? -23.940 -11.887 18.980 1.00 93.44 329 SER A N 1
ATOM 2625 C CA . SER A 1 329 ? -25.072 -11.739 19.898 1.00 93.44 329 SER A CA 1
ATOM 2626 C C . SER A 1 329 ? -26.395 -11.921 19.164 1.00 93.44 329 SER A C 1
ATOM 2628 O O . SER A 1 329 ? -27.272 -12.615 19.668 1.00 93.44 329 SER A O 1
ATOM 2630 N N . TYR A 1 330 ? -26.529 -11.362 17.959 1.00 93.31 330 TYR A N 1
ATOM 2631 C CA . TYR A 1 330 ? -27.731 -11.515 17.144 1.00 93.31 330 TYR A CA 1
ATOM 2632 C C . TYR A 1 330 ? -27.984 -12.986 16.809 1.00 93.31 330 TYR A C 1
ATOM 2634 O O . TYR A 1 330 ? -29.073 -13.482 17.058 1.00 93.31 330 TYR A O 1
ATOM 2642 N N . GLN A 1 331 ? -26.967 -13.714 16.339 1.00 90.56 331 GLN A N 1
ATOM 2643 C CA . GLN A 1 331 ? -27.098 -15.141 16.013 1.00 90.56 331 GLN A CA 1
ATOM 2644 C C . GLN A 1 331 ? -27.411 -16.020 17.233 1.00 90.56 331 GLN A C 1
ATOM 2646 O O . GLN A 1 331 ? -28.037 -17.064 17.083 1.00 90.56 331 GLN A O 1
ATOM 2651 N N . LYS A 1 332 ? -26.954 -15.632 18.430 1.00 90.94 332 LYS A N 1
ATOM 2652 C CA . LYS A 1 332 ? -27.185 -16.390 19.671 1.00 90.94 332 LYS A CA 1
ATOM 2653 C C . LYS A 1 332 ? -28.533 -16.091 20.326 1.00 90.94 332 LYS A C 1
ATOM 2655 O O . LYS A 1 332 ? -29.092 -16.980 20.956 1.00 90.94 332 LYS A O 1
ATOM 2660 N N . LEU A 1 333 ? -28.992 -14.841 20.262 1.00 90.00 333 LEU A N 1
ATOM 2661 C CA . LEU A 1 333 ? -30.119 -14.341 21.060 1.00 90.00 333 LEU A CA 1
ATOM 2662 C C . LEU A 1 333 ? -31.391 -14.113 20.247 1.00 90.00 333 LEU A C 1
ATOM 2664 O O . LEU A 1 333 ? -32.466 -14.035 20.833 1.00 90.00 333 LEU A O 1
ATOM 2668 N N . VAL A 1 334 ? -31.273 -13.967 18.929 1.00 85.81 334 VAL A N 1
ATOM 2669 C CA . VAL A 1 334 ? -32.415 -13.827 18.028 1.00 85.81 334 VAL A CA 1
ATOM 2670 C C . VAL A 1 334 ? -32.597 -15.163 17.325 1.00 85.81 334 VAL A C 1
ATOM 2672 O O . VAL A 1 334 ? -31.920 -15.462 16.343 1.00 85.81 334 VAL A O 1
ATOM 2675 N N . THR A 1 335 ? -33.481 -15.994 17.866 1.00 74.38 335 THR A N 1
ATOM 2676 C CA . THR A 1 335 ? -33.981 -17.184 17.180 1.00 74.38 335 THR A CA 1
ATOM 2677 C C . THR A 1 335 ? -34.974 -16.766 16.099 1.00 74.38 335 THR A C 1
ATOM 2679 O O . THR A 1 335 ? -35.771 -15.850 16.302 1.00 74.38 335 THR A O 1
ATOM 2682 N N . ASP A 1 336 ? -34.949 -17.450 14.953 1.00 64.38 336 ASP A N 1
ATOM 2683 C CA . ASP A 1 336 ? -36.025 -17.393 13.956 1.00 64.38 336 ASP A CA 1
ATOM 2684 C C . ASP A 1 336 ? -37.253 -18.150 14.503 1.00 64.38 336 ASP A C 1
ATOM 2686 O O . ASP A 1 336 ? -37.703 -19.139 13.924 1.00 64.38 336 ASP A O 1
ATOM 2690 N N . GLU A 1 337 ? -37.769 -17.752 15.671 1.00 58.81 337 GLU A N 1
ATOM 2691 C CA . GLU A 1 337 ? -39.106 -18.193 16.049 1.00 58.81 337 GLU A CA 1
ATOM 2692 C C . GLU A 1 337 ? -40.085 -17.560 15.055 1.00 58.81 337 GLU A C 1
ATOM 2694 O O . GLU A 1 337 ? -39.995 -16.353 14.802 1.00 58.81 337 GLU A O 1
ATOM 2699 N N . PRO A 1 338 ? -40.971 -18.352 14.422 1.00 59.00 338 PRO A N 1
ATOM 2700 C CA . PRO A 1 338 ? -41.988 -17.787 13.551 1.00 59.00 338 PRO A CA 1
ATOM 2701 C C . PRO A 1 338 ? -42.764 -16.747 14.354 1.00 59.00 338 PRO A C 1
ATOM 2703 O O . PRO A 1 338 ? -43.049 -16.995 15.525 1.00 59.00 338 PRO A O 1
ATOM 2706 N N . ASP A 1 339 ? -43.095 -15.607 13.737 1.00 61.34 339 ASP A N 1
ATOM 2707 C CA . ASP A 1 339 ? -44.021 -14.639 14.324 1.00 61.34 339 ASP A CA 1
ATOM 2708 C C . ASP A 1 339 ? -45.294 -15.409 14.704 1.00 61.34 339 ASP A C 1
ATOM 2710 O O . ASP A 1 339 ? -46.137 -15.713 13.854 1.00 61.34 339 ASP A O 1
ATOM 2714 N N . LEU A 1 340 ? -45.398 -15.800 15.976 1.00 61.34 340 LEU A N 1
ATOM 2715 C CA . LEU A 1 340 ? -46.559 -16.466 16.540 1.00 61.34 340 LEU A CA 1
ATOM 2716 C C . LEU A 1 340 ? -47.622 -15.385 16.666 1.00 61.34 340 LEU A C 1
ATOM 2718 O O . LEU A 1 340 ? -47.830 -14.788 17.721 1.00 61.34 340 LEU A O 1
ATOM 2722 N N . LEU A 1 341 ? -48.254 -15.082 15.534 1.00 70.56 341 LEU A N 1
ATOM 2723 C CA . LEU A 1 341 ? -49.457 -14.279 15.496 1.00 70.56 341 LEU A CA 1
ATOM 2724 C C . LEU A 1 341 ? -50.467 -14.966 16.413 1.00 70.56 341 LEU A C 1
ATOM 2726 O O . LEU A 1 341 ? -50.787 -16.143 16.226 1.00 70.56 341 LEU A O 1
ATOM 2730 N N . LEU A 1 342 ? -50.938 -14.234 17.424 1.00 74.44 342 LEU A N 1
ATOM 2731 C CA . LEU A 1 342 ? -52.016 -14.712 18.280 1.00 74.44 342 LEU A CA 1
ATOM 2732 C C . LEU A 1 342 ? -53.200 -15.126 17.384 1.00 74.44 342 LEU A C 1
ATOM 2734 O O . LEU A 1 342 ? -53.514 -14.397 16.434 1.00 74.44 342 LEU A O 1
ATOM 2738 N N . PRO A 1 343 ? -53.855 -16.271 17.650 1.00 80.44 343 PRO A N 1
ATOM 2739 C CA . PRO A 1 343 ? -55.011 -16.705 16.875 1.00 80.44 343 PRO A CA 1
ATOM 2740 C C . PRO A 1 343 ? -56.072 -15.600 16.792 1.00 80.44 343 PRO A C 1
ATOM 2742 O O . PRO A 1 343 ? -56.302 -14.877 17.766 1.00 80.44 343 PRO A O 1
ATOM 2745 N N . GLN A 1 344 ? -56.741 -15.465 15.641 1.00 80.44 344 GLN A N 1
ATOM 2746 C CA . GLN A 1 344 ? -57.890 -14.561 15.535 1.00 80.44 344 GLN A CA 1
ATOM 2747 C C . GLN A 1 344 ? -58.964 -14.975 16.554 1.00 80.44 344 GLN A C 1
ATOM 2749 O O . GLN A 1 344 ? -59.374 -16.133 16.572 1.00 80.44 344 GLN A O 1
ATOM 2754 N N . GLY A 1 345 ? -59.409 -14.030 17.389 1.00 81.12 345 GLY A N 1
ATOM 2755 C CA . GLY A 1 345 ? -60.413 -14.277 18.433 1.00 81.12 345 GLY A CA 1
ATOM 2756 C C . GLY A 1 345 ? -59.854 -14.720 19.789 1.00 81.12 345 GLY A C 1
ATOM 2757 O O . GLY A 1 345 ? -60.583 -15.317 20.571 1.00 81.12 345 GLY A O 1
ATOM 2758 N N . TRP A 1 346 ? -58.577 -14.465 20.085 1.00 84.06 346 TRP A N 1
ATOM 2759 C CA . TRP A 1 346 ? -58.063 -14.640 21.445 1.00 84.06 346 TRP A CA 1
ATOM 2760 C C . TRP A 1 346 ? -58.785 -13.699 22.429 1.00 84.06 346 TRP A C 1
ATOM 2762 O O . TRP A 1 346 ? -58.978 -12.519 22.139 1.00 84.06 346 TRP A O 1
ATOM 2772 N N . GLU A 1 347 ? -59.166 -14.219 23.598 1.00 82.56 347 GLU A N 1
ATOM 2773 C CA . GLU A 1 347 ? -59.894 -13.450 24.626 1.00 82.56 347 GLU A CA 1
ATOM 2774 C C . GLU A 1 347 ? -59.125 -13.351 25.949 1.00 82.56 347 GLU A C 1
ATOM 2776 O O . GLU A 1 347 ? -59.201 -12.340 26.645 1.00 82.56 347 GLU A O 1
ATOM 2781 N N . THR A 1 348 ? -58.338 -14.374 26.292 1.00 84.31 348 THR A N 1
ATOM 2782 C CA . THR A 1 348 ? -57.649 -14.463 27.587 1.00 84.31 348 THR A CA 1
ATOM 2783 C C . THR A 1 348 ? -56.218 -14.958 27.445 1.00 84.31 348 THR A C 1
ATOM 2785 O O . THR A 1 348 ? -55.961 -15.973 26.800 1.00 84.31 348 THR A O 1
ATOM 2788 N N . LEU A 1 349 ? -55.297 -14.255 28.107 1.00 84.75 349 LEU A N 1
ATOM 2789 C CA . LEU A 1 349 ? -53.898 -14.636 28.282 1.00 84.75 349 LEU A CA 1
ATOM 2790 C C . LEU A 1 349 ? -53.666 -14.929 29.769 1.00 84.75 349 LEU A C 1
ATOM 2792 O O . LEU A 1 349 ? -53.864 -14.050 30.606 1.00 84.75 349 LEU A O 1
ATOM 2796 N N . GLU A 1 350 ? -53.252 -16.149 30.106 1.00 86.50 350 GLU A N 1
ATOM 2797 C CA . GLU A 1 350 ? -53.004 -16.557 31.492 1.00 86.50 350 GLU A CA 1
ATOM 2798 C C . GLU A 1 350 ? -51.527 -16.919 31.684 1.00 86.50 350 GLU A C 1
ATOM 2800 O O . GLU A 1 350 ? -50.974 -17.738 30.952 1.00 86.50 350 GLU A O 1
ATOM 2805 N N . ILE A 1 351 ? -50.887 -16.315 32.687 1.00 87.44 351 ILE A N 1
ATOM 2806 C CA . ILE A 1 351 ? -49.504 -16.606 33.072 1.00 87.44 351 ILE A CA 1
ATOM 2807 C C . ILE A 1 351 ? -49.545 -17.326 34.421 1.00 87.44 351 ILE A C 1
ATOM 2809 O O . ILE A 1 351 ? -50.003 -16.759 35.411 1.00 87.44 351 ILE A O 1
ATOM 2813 N N . ARG A 1 352 ? -49.062 -18.571 34.474 1.00 87.19 352 ARG A N 1
ATOM 2814 C CA . ARG A 1 352 ? -49.014 -19.378 35.705 1.00 87.19 352 ARG A CA 1
ATOM 2815 C C . ARG A 1 352 ? -47.573 -19.625 36.137 1.00 87.19 352 ARG A C 1
ATOM 2817 O O . ARG A 1 352 ? -46.729 -19.924 35.301 1.00 87.19 352 ARG A O 1
ATOM 2824 N N . ASN A 1 353 ? -47.326 -19.559 37.447 1.00 82.88 353 ASN A N 1
ATOM 2825 C CA . ASN A 1 353 ? -46.041 -19.888 38.082 1.00 82.88 353 ASN A CA 1
ATOM 2826 C C . ASN A 1 353 ? -44.835 -19.103 37.528 1.00 82.88 353 ASN A C 1
ATOM 2828 O O . ASN A 1 353 ? -43.767 -19.669 37.307 1.00 82.88 353 ASN A O 1
ATOM 2832 N N . LEU A 1 354 ? -45.002 -17.798 37.299 1.00 84.19 354 LEU A N 1
ATOM 2833 C CA . LEU A 1 354 ? -43.901 -16.932 36.883 1.00 84.19 354 LEU A CA 1
ATOM 2834 C C . LEU A 1 354 ? -42.974 -16.646 38.077 1.00 84.19 354 LEU A C 1
ATOM 2836 O O . LEU A 1 354 ? -43.414 -16.105 39.090 1.00 84.19 354 LEU A O 1
ATOM 2840 N N . SER A 1 355 ? -41.694 -16.979 37.942 1.00 69.38 355 SER A N 1
ATOM 2841 C CA . SER A 1 355 ? -40.631 -16.656 38.902 1.00 69.38 355 SER A CA 1
ATOM 2842 C C . SER A 1 355 ? -39.468 -15.998 38.157 1.00 69.38 355 SER A C 1
ATOM 2844 O O . SER A 1 355 ? -39.060 -16.527 37.121 1.00 69.38 355 SER A O 1
ATOM 2846 N N . PHE A 1 356 ? -38.955 -14.871 38.658 1.00 69.00 356 PHE A N 1
ATOM 2847 C CA . PHE A 1 356 ? -37.861 -14.096 38.048 1.00 69.00 356 PHE A CA 1
ATOM 2848 C C . PHE A 1 356 ? -36.550 -14.237 38.815 1.00 69.00 356 PHE A C 1
ATOM 2850 O O . PHE A 1 356 ? -36.614 -14.268 40.067 1.00 69.00 356 PHE A O 1
#

Foldseek 3Di:
DDPVPPDQLLVLLVVLLCVLLVVPVVLVVLLLVLLLQLLLLVLCLLVLQLVLLLLVVPHDDPSNVVSNVVSVVSNVVSNVSSCVSNVVSLVSLLVSLVSSLVSQLVVLVVLVVLFDPVVPVVDDPVVSVVLNVLLSVLSSVSSSCVSLVSSLVSLQVSLLVVLCVLPVVLSVLCVVLVVVLVVLLVVLVVVLVVLVVVLVVLVVVLVVLVVVCVVVVVVCVVVVCVVVSVVVSVVSVVVCVVSVVVSVVSVVVSVVSLVCSLVVSLVCVLVVVVVVCVVVVHDDRPSSSSSSNVSSVSNSVSSVSVVVVSVSSVVSSVSNVSSVVSVVSSVVRPDPPDPPDPDPPDDDDDDPPDDD

Sequence (356 aa):
MLKSAKSNAIVHLAMVMWNYAKGYRRTVVVYVLLAIGAVCADLCLPLVIGKLMNAVQSLRGEALMTQAFWLCLAYVGIGFVFEVLHRPSRILEVGVAFRVKKAMQSDLFRKVTKLPMRWQRDNHSGDIIDQVARATESMKYATESGFEVIHVITRVIGSIIALVYLMWAAGFAVIVSGSAAVAVILLIDKYLVAQYEVLNKRFNKIAASIQDYLTNVGTVISLRLEERVSNEVDQRTDRLHKEVVRNAMTNEFKWFSASRFVQLTQISVLYGYLYVMEGADTAIEFGTVFTLWRYLTLVGESFYHFTWKYGELVMLNTRVRAVEHIDESYQKLVTDEPDLLLPQGWETLEIRNLSF

pLDDT: mean 92.41, std 9.44, range [32.91, 98.62]

Radius of gyration: 29.38 Å; chains: 1; bounding box: 93×44×86 Å

Secondary structure (DSSP, 8-state):
----TTS-HHHHHHHHHHHHTTTTHHHHHHHHHHHHHHHHHHTTHHHHHHHHHHHHHH--HHHHHHHHHHHHHHHHHHHHHHHHHHHHHHHHHHHHHHHHHHHHHHHHHHHHHHS-HHHHHHS-HHHHHHHHHHHHHHHHHHHHTHHHHHHHHHHHHHHHHHHHHH-HHHHHHHHHHHHHHHHHHHHHHHHHHHHHHHHHHHHHHHHHHHHHHHHTHHHHHHTT-HHHHHHHHHHHHHTTHHHHHHHHHHHHHHHHHHHHHHHHHHHHHHHHHHHHHHHTT----HHHHHHHHHHHHHHHHHHHHHHHHHHHHHHHHHHHHHTHHHHHHHHHH-------PPPTT-------S---